Protein AF-A0A940HNL1-F1 (afdb_monomer)

Secondary structure (DSSP, 8-state):
--SSHHHHHHHHHHHHHHSS--S-TTSPPHHHHHHHHHH-HHHHHHHHH-----SHHHHHHHHHHHHHHHHHHHH-SSHHHHHHHHPPPHHHHHHHHHHHHHHTTSHHHHHHHHHHHHHTTTGGGTTS-HHHHHHHHHHHHHHHHHHHHHHHTS----SSHHHHS-SS-TT-HHHHHHHHHHHHHHTT--S--TTHHHHHHHHHHHHHTT--GGGTT-STTTTTTHHHHHHHTT--GGG-S-S---------SSTT--S-HHHHHHHHHHHHHHH-

Nearest PDB structures (foldseek):
  8ii8-assembly1_A  TM=2.049E-01  e=2.888E+00  Pleurotus salmoneostramineus

Solvent-accessible surface area (backbone atoms only — not comparable to full-atom values): 16044 Å² total; per-residue (Å²): 137,82,72,69,70,64,58,59,56,55,55,53,54,54,51,59,66,66,66,72,79,73,78,58,96,78,61,78,49,74,65,53,52,47,48,37,46,70,75,28,51,68,61,37,47,34,71,73,66,73,56,70,89,69,52,72,53,42,52,51,48,30,47,48,37,51,54,35,44,56,51,32,71,75,68,52,90,41,33,36,48,51,36,70,43,36,52,79,50,72,69,54,46,51,46,37,22,53,44,44,24,63,47,34,77,40,72,73,40,44,53,51,50,50,51,48,58,75,64,53,85,54,59,95,43,61,88,46,57,66,38,58,28,51,18,52,52,48,42,52,40,54,50,48,38,40,50,43,25,39,23,47,47,55,55,43,79,46,97,51,50,92,81,64,45,46,84,70,63,79,80,39,66,64,62,26,48,53,53,46,50,46,47,58,71,46,69,81,60,72,96,64,64,53,60,49,56,41,47,50,42,26,55,48,33,29,55,76,56,66,60,51,74,93,48,75,61,65,56,61,63,72,45,94,37,25,68,59,50,60,49,58,78,70,54,67,63,88,82,43,98,61,96,72,85,88,72,84,85,46,77,46,90,50,88,92,53,89,68,22,74,67,33,51,53,49,53,54,53,50,52,53,63,72,75,106

Mean predicted aligned error: 8.27 Å

Structure (mmCIF, N/CA/C/O backbone):
data_AF-A0A940HNL1-F1
#
_entry.id   AF-A0A940HNL1-F1
#
loop_
_atom_site.group_PDB
_atom_site.id
_atom_site.type_symbol
_atom_site.label_atom_id
_atom_site.label_alt_id
_atom_site.label_comp_id
_atom_site.label_asym_id
_atom_site.label_entity_id
_atom_site.label_seq_id
_atom_site.pdbx_PDB_ins_code
_atom_site.Cartn_x
_atom_site.Cartn_y
_atom_site.Cartn_z
_atom_site.occupancy
_atom_site.B_iso_or_equiv
_atom_site.auth_seq_id
_atom_site.auth_comp_id
_atom_site.auth_asym_id
_atom_site.auth_atom_id
_atom_site.pdbx_PDB_model_num
ATOM 1 N N . MET A 1 1 ? -17.355 40.381 -49.864 1.00 48.47 1 MET A N 1
ATOM 2 C CA . MET A 1 1 ? -16.417 39.977 -48.782 1.00 48.47 1 MET A CA 1
ATOM 3 C C . MET A 1 1 ? -17.056 38.990 -47.784 1.00 48.47 1 MET A C 1
ATOM 5 O O . MET A 1 1 ? -17.106 39.248 -46.590 1.00 48.47 1 MET A O 1
ATOM 9 N N . LYS A 1 2 ? -17.552 37.834 -48.256 1.00 49.38 2 LYS A N 1
ATOM 10 C CA . LYS A 1 2 ? -18.296 36.845 -47.436 1.00 49.38 2 LYS A CA 1
ATOM 11 C C . LYS A 1 2 ? -17.452 35.640 -46.965 1.00 49.38 2 LYS A C 1
ATOM 13 O O . LYS A 1 2 ? -17.956 34.813 -46.218 1.00 49.38 2 LYS A O 1
ATOM 18 N N . LYS A 1 3 ? -16.172 35.549 -47.361 1.00 42.97 3 LYS A N 1
ATOM 19 C CA . LYS A 1 3 ? -15.277 34.413 -47.043 1.00 42.97 3 LYS A CA 1
ATOM 20 C C . LYS A 1 3 ? -14.522 34.526 -45.706 1.00 42.97 3 LYS A C 1
ATOM 22 O O . LYS A 1 3 ? -14.088 33.507 -45.189 1.00 42.97 3 LYS A O 1
ATOM 27 N N . MET A 1 4 ? -14.421 35.713 -45.099 1.00 41.97 4 MET A N 1
ATOM 28 C CA . MET A 1 4 ? -13.637 35.907 -43.862 1.00 41.97 4 MET A CA 1
ATOM 29 C C . MET A 1 4 ? -14.355 35.503 -42.564 1.00 41.97 4 MET A C 1
ATOM 31 O O . MET A 1 4 ? -13.697 35.255 -41.561 1.00 41.97 4 MET A O 1
ATOM 35 N N . LYS A 1 5 ? -15.691 35.388 -42.557 1.00 42.62 5 LYS A N 1
ATOM 36 C CA . LYS A 1 5 ? -16.440 35.052 -41.329 1.00 42.62 5 LYS A CA 1
ATOM 37 C C . LYS A 1 5 ? -16.465 33.550 -41.001 1.00 42.62 5 LYS A C 1
ATOM 39 O O . LYS A 1 5 ? -16.711 33.194 -39.856 1.00 42.62 5 LYS A O 1
ATOM 44 N N . TYR A 1 6 ? -16.153 32.675 -41.962 1.00 41.62 6 TYR A N 1
ATOM 45 C CA . TYR A 1 6 ? -16.174 31.217 -41.763 1.00 41.62 6 TYR A CA 1
ATOM 46 C C . TYR A 1 6 ? -14.856 30.629 -41.227 1.00 41.62 6 TYR A C 1
ATOM 48 O O . TYR A 1 6 ? -14.871 29.557 -40.627 1.00 41.62 6 TYR A O 1
ATOM 56 N N . GLN A 1 7 ? -13.721 31.321 -41.390 1.00 44.38 7 GLN A N 1
ATOM 57 C CA . GLN A 1 7 ? -12.438 30.865 -40.833 1.00 44.38 7 GLN A CA 1
ATOM 58 C C . GLN A 1 7 ? -12.274 31.223 -39.350 1.00 44.38 7 GLN A C 1
ATOM 60 O O . GLN A 1 7 ? -11.741 30.415 -38.594 1.00 44.38 7 GLN A O 1
ATOM 65 N N . ALA A 1 8 ? -12.818 32.358 -38.899 1.00 45.34 8 ALA A N 1
ATOM 66 C CA . ALA A 1 8 ? -12.789 32.734 -37.483 1.00 45.34 8 ALA A CA 1
ATOM 67 C C . ALA A 1 8 ? -13.610 31.769 -36.601 1.00 45.34 8 ALA A C 1
ATOM 69 O O . ALA A 1 8 ? -13.206 31.447 -35.487 1.00 45.34 8 ALA A O 1
ATOM 70 N N . PHE A 1 9 ?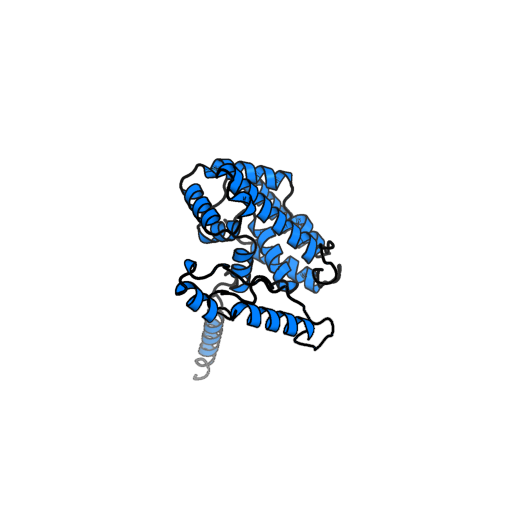 -14.719 31.227 -37.121 1.00 42.44 9 PHE A N 1
ATOM 71 C CA . PHE A 1 9 ? -15.586 30.318 -36.362 1.00 42.44 9 PHE A CA 1
ATOM 72 C C . PHE A 1 9 ? -14.994 28.905 -36.191 1.00 42.44 9 PHE A C 1
ATOM 74 O O . PHE A 1 9 ? -15.252 28.247 -35.186 1.00 42.44 9 PHE A O 1
ATOM 81 N N . ARG A 1 10 ? -14.140 28.445 -37.121 1.00 40.62 10 ARG A N 1
ATOM 82 C CA . ARG A 1 10 ? -13.440 27.150 -36.996 1.00 40.62 10 ARG A CA 1
ATOM 83 C C . ARG A 1 10 ? -12.268 27.190 -36.013 1.00 40.62 10 ARG A C 1
ATOM 85 O O . ARG A 1 10 ? -11.982 26.176 -35.387 1.00 40.62 10 ARG A O 1
ATOM 92 N N . ILE A 1 11 ? -11.631 28.348 -35.834 1.00 46.44 11 ILE A N 1
ATOM 93 C CA . ILE A 1 11 ? -10.525 28.504 -34.878 1.00 46.44 11 ILE A CA 1
ATOM 94 C C . ILE A 1 11 ? -11.067 28.612 -33.444 1.00 46.44 11 ILE A C 1
ATOM 96 O O . ILE A 1 11 ? -10.515 27.998 -32.537 1.00 46.44 11 ILE A O 1
ATOM 100 N N . ILE A 1 12 ? -12.208 29.277 -33.239 1.00 45.78 12 ILE A N 1
ATOM 101 C CA . ILE A 1 12 ? -12.829 29.397 -31.908 1.00 45.78 12 ILE A CA 1
ATOM 102 C C . ILE A 1 12 ? -13.449 28.063 -31.449 1.00 45.78 12 ILE A C 1
ATOM 104 O O . ILE A 1 12 ? -13.311 27.697 -30.284 1.00 45.78 12 ILE A O 1
ATOM 108 N N . ALA A 1 13 ? -14.034 27.274 -32.360 1.00 41.84 13 ALA A N 1
ATOM 109 C CA . ALA A 1 13 ? -14.525 25.929 -32.040 1.00 41.84 13 ALA A CA 1
ATOM 110 C C . ALA A 1 13 ? -13.389 24.924 -31.745 1.00 41.84 13 ALA A C 1
ATOM 112 O O . ALA A 1 13 ? -13.560 24.045 -30.905 1.00 41.84 13 ALA A O 1
ATOM 113 N N . GLY A 1 14 ? -12.216 25.080 -32.376 1.00 35.59 14 GLY A N 1
ATOM 114 C CA . GLY A 1 14 ? -11.023 24.275 -32.079 1.00 35.59 14 GLY A CA 1
ATOM 115 C C . GLY A 1 14 ? -10.401 24.587 -30.713 1.00 35.59 14 GLY A C 1
ATOM 116 O O . GLY A 1 14 ? -9.918 23.682 -30.041 1.00 35.59 14 GLY A O 1
ATOM 117 N N . TRP A 1 15 ? -10.478 25.843 -30.262 1.00 39.50 15 TRP A N 1
ATOM 118 C CA . TRP A 1 15 ? -10.004 26.247 -28.933 1.00 39.50 15 TRP A CA 1
ATOM 119 C C . TRP A 1 15 ? -10.996 25.913 -27.811 1.00 39.50 15 TRP A C 1
ATOM 121 O O . TRP A 1 15 ? -10.573 25.552 -26.718 1.00 39.50 15 TRP A O 1
ATOM 131 N N . LEU A 1 16 ? -12.307 25.922 -28.074 1.00 35.94 16 LEU A N 1
ATOM 132 C CA . LEU A 1 16 ? -13.313 25.469 -27.102 1.00 35.94 16 LEU A CA 1
ATOM 133 C C . LEU A 1 16 ? -13.340 23.940 -26.916 1.00 35.94 16 LEU A C 1
ATOM 135 O O . LEU A 1 16 ? -13.688 23.476 -25.832 1.00 35.94 16 LEU A O 1
ATOM 139 N N . LEU A 1 17 ? -12.899 23.160 -27.910 1.00 35.75 17 LEU A N 1
ATOM 140 C CA . LEU A 1 17 ? -12.699 21.707 -27.777 1.00 35.75 17 LEU A CA 1
ATOM 141 C C . LEU A 1 17 ? -11.376 21.320 -27.092 1.00 35.75 17 LEU A C 1
ATOM 143 O O . LEU A 1 17 ? -11.255 20.197 -26.609 1.00 35.75 17 LEU A O 1
ATOM 147 N N . LEU A 1 18 ? -10.415 22.242 -26.985 1.00 37.84 18 LEU A N 1
ATOM 148 C CA . LEU A 1 18 ? -9.138 22.029 -26.287 1.00 37.84 18 LEU A CA 1
ATOM 149 C C . LEU A 1 18 ? -9.141 22.511 -24.827 1.00 37.84 18 LEU A C 1
ATOM 151 O O . LEU A 1 18 ? -8.214 22.203 -24.084 1.00 37.84 18 LEU A O 1
ATOM 155 N N . VAL A 1 19 ? -10.191 23.213 -24.384 1.00 39.75 19 VAL A N 1
ATOM 156 C CA . VAL A 1 19 ? -10.286 23.772 -23.019 1.00 39.75 19 VAL A CA 1
ATOM 157 C C . VAL A 1 19 ? -11.201 22.953 -22.088 1.00 39.75 19 VAL A C 1
ATOM 159 O O . VAL A 1 19 ? -11.205 23.191 -20.885 1.00 39.75 19 VAL A O 1
ATOM 162 N N . MET A 1 20 ? -11.891 21.913 -22.578 1.00 35.72 20 MET A N 1
ATOM 163 C CA . MET A 1 20 ? -12.715 21.020 -21.734 1.00 35.72 20 MET A CA 1
ATOM 164 C C . MET A 1 20 ? -12.112 19.637 -21.427 1.00 35.72 20 MET A C 1
ATOM 166 O O . MET A 1 20 ? -12.763 18.823 -20.778 1.00 35.72 20 MET A O 1
ATOM 170 N N . VAL A 1 21 ? -10.844 19.383 -21.774 1.00 39.41 21 VAL A N 1
ATOM 171 C CA . VAL A 1 21 ? -10.071 18.251 -21.213 1.00 39.41 21 VAL A CA 1
ATOM 172 C C . VAL A 1 21 ? -9.037 18.779 -20.218 1.00 39.41 21 VAL A C 1
ATOM 174 O O . VAL A 1 21 ? -7.840 18.550 -20.316 1.00 39.41 21 VAL A O 1
ATOM 177 N N . SER A 1 22 ? -9.508 19.541 -19.240 1.00 42.28 22 SER A N 1
ATOM 178 C CA . SER A 1 22 ? -8.748 19.887 -18.033 1.00 42.28 22 SER A CA 1
ATOM 179 C C . SER A 1 22 ? -9.502 19.436 -16.782 1.00 42.28 22 SER A C 1
ATOM 181 O O . SER A 1 22 ? -9.397 20.024 -15.709 1.00 42.28 22 SER A O 1
ATOM 183 N N . VAL A 1 23 ? -10.249 18.336 -16.901 1.00 41.72 23 VAL A N 1
ATOM 184 C CA . VAL A 1 23 ? -10.873 17.673 -15.757 1.00 41.72 23 VAL A CA 1
ATOM 185 C C . VAL A 1 23 ? -9.879 16.652 -15.199 1.00 41.72 23 VAL A C 1
ATOM 187 O O . VAL A 1 23 ? -9.812 15.513 -15.641 1.00 41.72 23 VAL A O 1
ATOM 190 N N . ASN A 1 24 ? -9.073 17.101 -14.234 1.00 43.72 24 ASN A N 1
ATOM 191 C CA . ASN A 1 24 ? -8.287 16.280 -13.307 1.00 43.72 24 ASN A CA 1
ATOM 192 C C . ASN A 1 24 ? -7.428 15.150 -13.916 1.00 43.72 24 ASN A C 1
ATOM 194 O O . ASN A 1 24 ? -7.597 13.981 -13.579 1.00 43.72 24 ASN A O 1
ATOM 198 N N . VAL A 1 25 ? -6.368 15.505 -14.650 1.00 43.16 25 VAL A N 1
ATOM 199 C CA . VAL A 1 25 ? -5.241 14.581 -14.946 1.00 43.16 25 VAL A CA 1
ATOM 200 C C . VAL A 1 25 ? -4.536 14.088 -13.659 1.00 43.16 25 VAL A C 1
ATOM 202 O O . VAL A 1 25 ? -3.720 13.173 -13.685 1.00 43.16 25 VAL A O 1
ATOM 205 N N . PHE A 1 26 ? -4.881 14.655 -12.500 1.00 50.59 26 PHE A N 1
ATOM 206 C CA . PHE A 1 26 ? -4.262 14.362 -11.209 1.00 50.59 26 PHE A CA 1
ATOM 207 C C . PHE A 1 26 ? -5.185 13.670 -10.197 1.00 50.59 26 PHE A C 1
ATOM 209 O O . PHE A 1 26 ? -4.738 13.408 -9.078 1.00 50.59 26 PHE A O 1
ATOM 216 N N . ALA A 1 27 ? -6.446 13.380 -10.544 1.00 58.75 27 ALA A N 1
ATOM 217 C CA . ALA A 1 27 ? -7.321 12.634 -9.644 1.00 58.75 27 ALA A CA 1
ATOM 218 C C . ALA A 1 27 ? -6.962 11.146 -9.676 1.00 58.75 27 ALA A C 1
ATOM 220 O O . ALA A 1 27 ? -6.916 10.525 -10.734 1.00 58.75 27 ALA A O 1
ATOM 221 N N . GLN A 1 28 ? -6.748 10.581 -8.491 1.00 66.88 28 GLN A N 1
ATOM 222 C CA . GLN A 1 28 ? -6.557 9.150 -8.309 1.00 66.88 28 GLN A CA 1
ATOM 223 C C . GLN A 1 28 ? -7.729 8.365 -8.914 1.00 66.88 28 GLN A C 1
ATOM 225 O O . GLN A 1 28 ? -8.896 8.704 -8.665 1.00 66.88 28 GLN A O 1
ATOM 230 N N . SER A 1 29 ? -7.424 7.318 -9.686 1.00 84.88 29 SER A N 1
ATOM 231 C CA . SER A 1 29 ? -8.451 6.467 -10.290 1.00 84.88 29 SER A CA 1
ATOM 232 C C . SER A 1 29 ? -9.284 5.766 -9.206 1.00 84.88 29 SER A C 1
ATOM 234 O O . SER A 1 29 ? -8.849 5.599 -8.063 1.00 84.88 29 SER A O 1
ATOM 236 N N . LYS A 1 30 ? -10.510 5.339 -9.544 1.00 89.44 30 LYS A N 1
ATOM 237 C CA . LYS A 1 30 ? -11.348 4.555 -8.616 1.00 89.44 30 LYS A CA 1
ATOM 238 C C . LYS A 1 30 ? -10.621 3.283 -8.160 1.00 89.44 30 LYS A C 1
ATOM 240 O O . LYS A 1 30 ? -10.663 2.954 -6.979 1.00 89.44 30 LYS A O 1
ATOM 245 N N . THR A 1 31 ? -9.946 2.611 -9.090 1.00 91.06 31 THR A N 1
ATOM 246 C CA . THR A 1 31 ? -9.129 1.416 -8.850 1.00 91.06 31 THR A CA 1
ATOM 247 C C . THR A 1 31 ? -8.028 1.702 -7.839 1.00 91.06 31 THR A C 1
ATOM 249 O O . THR A 1 31 ? -7.931 1.023 -6.824 1.00 91.06 31 THR A O 1
ATOM 252 N N . GLU A 1 32 ? -7.253 2.762 -8.056 1.00 92.12 32 GLU A N 1
ATOM 253 C CA . GLU A 1 32 ? -6.121 3.102 -7.201 1.00 92.12 32 GLU A CA 1
ATOM 254 C C . GLU A 1 32 ? -6.576 3.490 -5.780 1.00 92.12 32 GLU A C 1
ATOM 256 O O . GLU A 1 32 ? -5.996 3.022 -4.803 1.00 92.12 32 GLU A O 1
ATOM 261 N N . LYS A 1 33 ? -7.693 4.226 -5.643 1.00 93.88 33 LYS A N 1
ATOM 262 C CA . LYS A 1 33 ? -8.322 4.505 -4.334 1.00 93.88 33 LYS A CA 1
ATOM 263 C C . LYS A 1 33 ? -8.721 3.232 -3.592 1.00 93.88 33 LYS A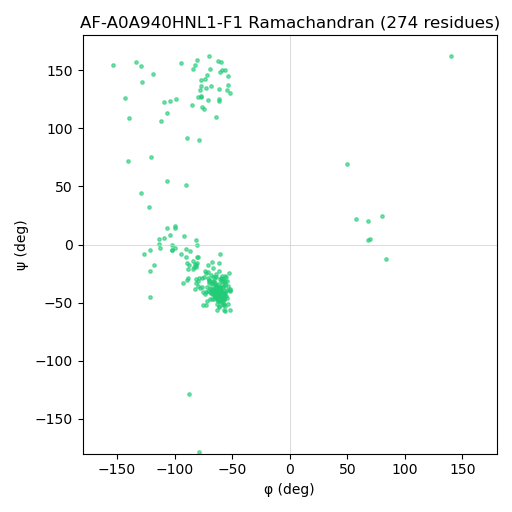 C 1
ATOM 265 O O . LYS A 1 33 ? -8.540 3.145 -2.378 1.00 93.88 33 LYS A O 1
ATOM 270 N N . LEU A 1 34 ? -9.306 2.263 -4.300 1.00 95.00 34 LEU A N 1
ATOM 271 C CA . LEU A 1 34 ? -9.717 0.991 -3.706 1.00 95.00 34 LEU A CA 1
ATOM 272 C C . LEU A 1 34 ? -8.502 0.152 -3.303 1.00 95.00 34 LEU A C 1
ATOM 274 O O . LEU A 1 34 ? -8.500 -0.392 -2.199 1.00 95.00 34 LEU A O 1
ATOM 278 N N . LEU A 1 35 ? -7.463 0.098 -4.142 1.00 96.19 35 LEU A N 1
ATOM 279 C CA . LEU A 1 35 ? -6.213 -0.596 -3.826 1.00 96.19 35 LEU A CA 1
ATOM 280 C C . LEU A 1 35 ? -5.533 0.017 -2.608 1.00 96.19 35 LEU A C 1
ATOM 282 O O . LEU A 1 35 ? -5.156 -0.718 -1.697 1.00 96.19 35 LEU A O 1
ATOM 286 N N . LEU A 1 36 ? -5.444 1.347 -2.555 1.00 96.12 36 LEU A N 1
ATOM 287 C CA . LEU A 1 36 ? -4.915 2.072 -1.407 1.00 96.12 36 LEU A CA 1
ATOM 288 C C . LEU A 1 36 ? -5.699 1.728 -0.137 1.00 96.12 36 LEU A C 1
ATOM 290 O O . LEU A 1 36 ? -5.113 1.318 0.859 1.00 96.12 36 LEU A O 1
ATOM 294 N N . LYS A 1 37 ? -7.033 1.817 -0.186 1.00 95.75 37 LYS A N 1
ATOM 295 C CA . LYS A 1 37 ? -7.898 1.506 0.959 1.00 95.75 37 LYS A CA 1
ATOM 296 C C . LYS A 1 37 ? -7.742 0.065 1.449 1.00 95.75 37 LYS A C 1
ATOM 298 O O . LYS A 1 37 ? -7.800 -0.162 2.654 1.00 95.75 37 LYS A O 1
ATOM 303 N N . LYS A 1 38 ? -7.613 -0.900 0.534 1.00 95.19 38 LYS A N 1
ATOM 304 C CA . LYS A 1 38 ? -7.552 -2.328 0.871 1.00 95.19 38 LYS A CA 1
ATOM 305 C C . LYS A 1 38 ? -6.189 -2.789 1.356 1.00 95.19 38 LYS A C 1
ATOM 307 O O . LYS A 1 38 ? -6.149 -3.643 2.232 1.00 95.19 38 LYS A O 1
ATOM 312 N N . ASN A 1 39 ? -5.113 -2.236 0.806 1.00 96.44 39 ASN A N 1
ATOM 313 C CA . ASN A 1 39 ? -3.758 -2.653 1.157 1.00 96.44 39 ASN A CA 1
ATOM 314 C C . ASN A 1 39 ? -3.153 -1.801 2.284 1.00 96.44 39 ASN A C 1
ATOM 316 O O . ASN A 1 39 ? -2.404 -2.334 3.093 1.00 96.44 39 ASN A O 1
ATOM 320 N N . PHE A 1 40 ? -3.494 -0.507 2.366 1.00 97.62 40 PHE A N 1
ATOM 321 C CA . PHE A 1 40 ? -2.851 0.463 3.266 1.00 97.62 40 PHE A CA 1
ATOM 322 C C . PHE A 1 40 ? -3.878 1.429 3.875 1.00 97.62 40 PHE A C 1
ATOM 324 O O . PHE A 1 40 ? -3.976 2.606 3.509 1.00 97.62 40 PHE A O 1
ATOM 331 N N . TYR A 1 41 ? -4.707 0.928 4.794 1.00 97.12 41 TYR A N 1
ATOM 332 C CA . TYR A 1 41 ? -5.837 1.693 5.324 1.00 97.12 41 TYR A CA 1
ATOM 333 C C . TYR A 1 41 ? -5.420 2.930 6.143 1.00 97.12 41 TYR A C 1
ATOM 335 O O . TYR A 1 41 ? -6.117 3.946 6.101 1.00 97.12 41 TYR A O 1
ATOM 343 N N . LEU A 1 42 ? -4.271 2.903 6.834 1.00 97.69 42 LEU A N 1
ATOM 344 C CA . LEU A 1 42 ? -3.699 4.096 7.467 1.00 97.69 42 LEU A CA 1
ATOM 345 C C . LEU A 1 42 ? -3.382 5.153 6.409 1.00 97.69 42 LEU A C 1
ATOM 347 O O . LEU A 1 42 ? -3.854 6.284 6.535 1.00 97.69 42 LEU A O 1
ATOM 351 N N . LEU A 1 43 ? -2.622 4.800 5.369 1.00 97.12 43 LEU A N 1
ATOM 352 C CA . LEU A 1 43 ? -2.245 5.751 4.317 1.00 97.12 43 LEU A CA 1
ATOM 353 C C . LEU A 1 43 ? -3.480 6.307 3.595 1.00 97.12 43 LEU A C 1
ATOM 355 O O . LEU A 1 43 ? -3.568 7.515 3.382 1.00 97.12 43 LEU A O 1
ATOM 359 N N . TYR A 1 44 ? -4.485 5.463 3.337 1.00 95.88 44 TYR A N 1
ATOM 360 C CA . TYR A 1 44 ? -5.789 5.895 2.830 1.00 95.88 44 TYR A CA 1
ATOM 361 C C . TYR A 1 44 ? -6.424 6.983 3.708 1.00 95.88 44 TYR A C 1
ATOM 363 O O . TYR A 1 44 ? -6.821 8.035 3.205 1.00 95.88 44 TYR A O 1
ATOM 371 N N . LEU A 1 45 ? -6.519 6.764 5.025 1.00 95.06 45 LEU A N 1
ATOM 372 C CA . LEU A 1 45 ? -7.122 7.748 5.926 1.00 95.06 45 LEU A CA 1
ATOM 373 C C . LEU A 1 45 ? -6.294 9.032 6.041 1.00 95.06 45 LEU A C 1
ATOM 375 O O . LEU A 1 45 ? -6.882 10.102 6.193 1.00 95.06 45 LEU A O 1
ATOM 379 N N . LEU A 1 46 ? -4.965 8.962 5.950 1.00 94.06 46 LEU A N 1
ATOM 380 C CA . LEU A 1 46 ? -4.113 10.155 5.937 1.00 94.06 46 LEU A CA 1
ATOM 381 C C . LEU A 1 46 ? -4.346 11.001 4.673 1.00 94.06 46 LEU A C 1
ATOM 383 O O . LEU A 1 46 ? -4.437 12.226 4.767 1.00 94.06 46 LEU A O 1
ATOM 387 N N . GLU A 1 47 ? -4.519 10.365 3.510 1.00 89.56 47 GLU A N 1
ATOM 388 C CA . GLU A 1 47 ? -4.838 11.072 2.264 1.00 89.56 47 GLU A CA 1
ATOM 389 C C . GLU A 1 47 ? -6.249 11.680 2.263 1.00 89.56 47 GLU A C 1
ATOM 391 O O . GLU A 1 47 ? -6.432 12.788 1.759 1.00 89.56 47 GLU A O 1
ATOM 396 N N . GLN A 1 48 ? -7.243 11.003 2.852 1.00 85.06 48 GLN A N 1
ATOM 397 C CA . GLN A 1 48 ? -8.624 11.510 2.907 1.00 85.06 48 GLN A CA 1
ATOM 398 C C . GLN A 1 48 ? -8.866 12.519 4.038 1.00 85.06 48 GLN A C 1
ATOM 400 O O . GLN A 1 48 ? -9.632 13.467 3.882 1.00 85.06 48 GLN A O 1
ATOM 405 N N . GLY A 1 49 ? -8.257 12.299 5.203 1.00 73.69 49 GLY A N 1
ATOM 406 C CA . GLY A 1 49 ? -8.549 13.030 6.437 1.00 73.69 49 GLY A CA 1
ATOM 407 C C . GLY A 1 49 ? -7.772 14.334 6.601 1.00 73.69 49 GLY A C 1
ATOM 408 O O . GLY A 1 49 ? -7.992 15.048 7.577 1.00 73.69 49 GLY A O 1
ATOM 409 N N . GLY A 1 50 ? -6.833 14.634 5.697 1.00 75.12 50 GLY A N 1
ATOM 410 C CA . GLY A 1 50 ? -5.992 15.834 5.761 1.00 75.12 50 GLY A CA 1
ATOM 411 C C . GLY A 1 50 ? -4.987 15.846 6.920 1.00 75.12 50 GLY A C 1
ATOM 412 O O . GLY A 1 50 ? -4.268 16.832 7.094 1.00 75.12 50 GLY A O 1
ATOM 413 N N . ILE A 1 51 ? -4.906 14.763 7.702 1.00 88.94 51 ILE A N 1
ATOM 414 C CA . ILE A 1 51 ? -3.907 14.590 8.756 1.00 88.94 51 ILE A CA 1
ATOM 415 C C . ILE A 1 51 ? -2.579 14.290 8.076 1.00 88.94 51 ILE A C 1
ATOM 417 O O . ILE A 1 51 ? -2.422 13.271 7.407 1.00 88.94 51 ILE A O 1
ATOM 421 N N . LYS A 1 52 ? -1.608 15.180 8.261 1.00 89.25 52 LYS A N 1
ATOM 422 C CA . LYS A 1 52 ? -0.265 15.007 7.718 1.00 89.25 52 LYS A CA 1
ATOM 423 C C . LYS A 1 52 ? 0.680 14.594 8.839 1.00 89.25 52 LYS A C 1
ATOM 425 O O . LYS A 1 52 ? 0.784 15.336 9.818 1.00 89.25 52 LYS A O 1
ATOM 430 N N . PRO A 1 53 ? 1.374 13.451 8.709 1.00 92.56 53 PRO A N 1
ATOM 431 C CA . PRO A 1 53 ? 2.551 13.191 9.522 1.00 92.56 53 PRO A CA 1
ATOM 432 C C . PRO A 1 53 ? 3.517 14.370 9.419 1.00 92.56 53 PRO A C 1
ATOM 434 O O . PRO A 1 53 ? 3.813 14.835 8.315 1.00 92.56 53 PRO A O 1
ATOM 437 N N . ALA A 1 54 ? 3.979 14.854 10.564 1.00 88.69 54 ALA A N 1
ATOM 438 C CA . ALA A 1 54 ? 4.943 15.940 10.650 1.00 88.69 54 ALA A CA 1
ATOM 439 C C . ALA A 1 54 ? 6.105 15.549 11.566 1.00 88.69 54 ALA A C 1
ATOM 441 O O . ALA A 1 54 ? 5.927 14.741 12.477 1.00 88.69 54 ALA A O 1
ATOM 442 N N . GLY A 1 55 ? 7.270 16.150 11.344 1.00 93.56 55 GLY A N 1
ATOM 443 C CA . GLY A 1 55 ? 8.484 15.854 12.097 1.00 93.56 55 GLY A CA 1
ATOM 444 C C . GLY A 1 55 ? 9.715 15.831 11.201 1.00 93.56 55 GLY A C 1
ATOM 445 O O . GLY A 1 55 ? 9.613 15.719 9.978 1.00 93.56 55 GLY A O 1
ATOM 446 N N . GLN A 1 56 ? 10.885 15.938 11.827 1.00 96.62 56 GLN A N 1
ATOM 447 C CA . GLN A 1 56 ? 12.166 16.030 11.132 1.00 96.62 56 GLN A CA 1
ATOM 448 C C . GLN A 1 56 ? 12.444 14.791 10.271 1.00 96.62 56 GLN A C 1
ATOM 450 O O . GLN A 1 56 ? 12.994 14.917 9.178 1.00 96.62 56 GLN A O 1
ATOM 455 N N . SER A 1 57 ? 12.057 13.604 10.742 1.00 97.25 57 SER A N 1
ATOM 456 C CA . SER A 1 57 ? 12.243 12.330 10.038 1.00 97.25 57 SER A CA 1
ATOM 457 C C . SER A 1 57 ? 11.292 12.218 8.850 1.00 97.25 57 SER A C 1
ATOM 459 O O . SER A 1 57 ? 11.704 11.799 7.771 1.00 97.25 57 SER A O 1
ATOM 461 N N . CYS A 1 58 ? 10.037 12.652 9.007 1.00 96.19 58 CYS A N 1
ATOM 462 C CA . CYS A 1 58 ? 9.087 12.743 7.894 1.00 96.19 58 CYS A CA 1
ATOM 463 C C . CYS A 1 58 ? 9.585 13.707 6.799 1.00 96.19 58 CYS A C 1
ATOM 465 O O . CYS A 1 58 ? 9.497 13.408 5.605 1.00 96.19 58 CYS A O 1
ATOM 467 N N . GLU A 1 59 ? 10.114 14.868 7.194 1.00 96.25 59 GLU A N 1
ATOM 468 C CA . GLU A 1 59 ? 10.621 15.893 6.276 1.00 96.25 59 GLU A CA 1
ATOM 469 C C . GLU A 1 59 ? 11.900 15.453 5.557 1.00 96.25 59 GLU A C 1
ATOM 471 O O . GLU A 1 59 ? 11.984 15.569 4.329 1.00 96.25 59 GLU A O 1
ATOM 476 N N . SER A 1 60 ? 12.874 14.907 6.291 1.00 97.38 60 SER A N 1
ATOM 477 C CA . SER A 1 60 ? 14.138 14.425 5.723 1.00 97.38 60 SER A CA 1
ATOM 478 C C . SER A 1 60 ? 13.909 13.268 4.751 1.00 97.38 60 SER A C 1
ATOM 480 O O . SER A 1 60 ? 14.425 13.302 3.632 1.00 97.38 60 SER A O 1
ATOM 482 N N . LEU A 1 61 ? 13.053 12.310 5.118 1.00 98.12 61 LEU A N 1
ATOM 483 C CA . LEU A 1 61 ? 12.651 11.206 4.252 1.00 98.12 61 LEU A CA 1
ATOM 484 C C . LEU A 1 61 ? 11.949 11.716 2.990 1.00 98.12 61 LEU A C 1
ATOM 486 O O . LEU A 1 61 ? 12.282 11.316 1.875 1.00 98.12 61 LEU A O 1
ATOM 490 N N . GLY A 1 62 ? 11.006 12.648 3.144 1.00 97.12 62 GLY A N 1
ATOM 491 C CA . GLY A 1 62 ? 10.283 13.235 2.017 1.00 97.12 62 GLY A CA 1
ATOM 492 C C . GLY A 1 62 ? 11.172 14.048 1.074 1.00 97.12 62 GLY A C 1
ATOM 493 O O . GLY A 1 62 ? 10.856 14.153 -0.116 1.00 97.12 62 GLY A O 1
ATOM 494 N N . LYS A 1 63 ? 12.266 14.631 1.578 1.00 97.25 63 LYS A N 1
ATOM 495 C CA . LYS A 1 63 ? 13.291 15.288 0.760 1.00 97.25 63 LYS A CA 1
ATOM 496 C C . LYS A 1 63 ? 14.130 14.253 0.014 1.00 97.25 63 LYS A C 1
ATOM 498 O O . LYS A 1 63 ? 14.191 14.332 -1.212 1.00 97.25 63 LYS A O 1
ATOM 503 N N . ARG A 1 64 ? 14.674 13.259 0.729 1.00 98.00 64 ARG A N 1
ATOM 504 C CA . ARG A 1 64 ? 15.469 12.168 0.147 1.00 98.00 64 ARG A CA 1
ATOM 505 C C . ARG A 1 64 ? 14.721 11.496 -0.999 1.00 98.00 64 ARG A C 1
ATOM 507 O O . ARG A 1 64 ? 15.208 11.486 -2.121 1.00 98.00 64 ARG A O 1
ATOM 514 N N . LEU A 1 65 ? 13.507 11.007 -0.739 1.00 98.44 65 LEU A N 1
ATOM 515 C CA . LEU A 1 65 ? 12.709 10.281 -1.730 1.00 98.44 65 LEU A CA 1
ATOM 516 C C . LEU A 1 65 ? 12.444 11.105 -2.991 1.00 98.44 65 LEU A C 1
ATOM 518 O O . LEU A 1 65 ? 12.465 10.571 -4.095 1.00 98.44 65 LEU A O 1
ATOM 522 N N . ARG A 1 66 ? 12.212 12.417 -2.853 1.00 97.75 66 ARG A N 1
ATOM 523 C CA . ARG A 1 66 ? 12.025 13.302 -4.012 1.00 97.75 66 ARG A CA 1
ATOM 524 C C . ARG A 1 66 ? 13.319 13.530 -4.786 1.00 97.75 66 ARG A C 1
ATOM 526 O O . ARG A 1 66 ? 13.266 13.605 -6.011 1.00 97.75 66 ARG A O 1
ATOM 533 N N . GLU A 1 67 ? 14.445 13.701 -4.105 1.00 97.81 67 GLU A N 1
ATOM 534 C CA . GLU A 1 67 ? 15.755 13.889 -4.741 1.00 97.81 67 GLU A CA 1
ATOM 535 C C . GLU A 1 67 ? 16.200 12.614 -5.468 1.00 97.81 67 GLU A C 1
ATOM 537 O O . GLU A 1 67 ? 16.528 12.675 -6.657 1.00 97.81 67 GLU A O 1
ATOM 542 N N . ASP A 1 68 ? 16.090 11.463 -4.805 1.00 98.44 68 ASP A N 1
ATOM 543 C CA . ASP A 1 68 ? 16.396 10.147 -5.369 1.00 98.44 68 ASP A CA 1
ATOM 544 C C . ASP A 1 68 ? 15.498 9.843 -6.574 1.00 98.44 68 ASP A C 1
ATOM 546 O O . ASP A 1 68 ? 15.994 9.457 -7.632 1.00 98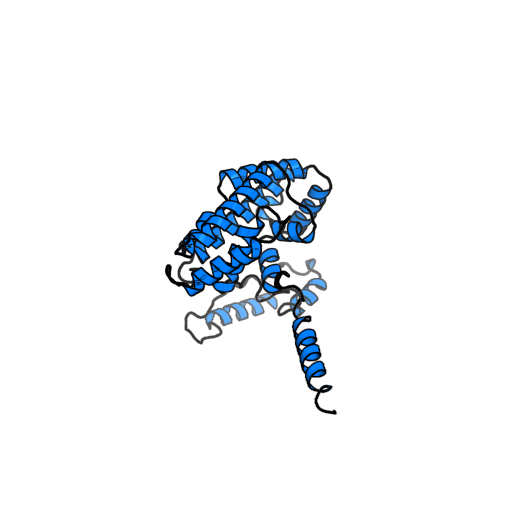.44 68 ASP A O 1
ATOM 550 N N . ALA A 1 69 ? 14.192 10.114 -6.474 1.00 98.19 69 ALA A N 1
ATOM 551 C CA . ALA A 1 69 ? 13.253 9.941 -7.581 1.00 98.19 69 ALA A CA 1
ATOM 552 C C . ALA A 1 69 ? 13.582 10.828 -8.794 1.00 98.19 69 ALA A C 1
ATOM 554 O O . ALA A 1 69 ? 13.531 10.359 -9.932 1.00 98.19 69 ALA A O 1
ATOM 555 N N . LYS A 1 70 ? 13.948 12.102 -8.578 1.00 97.62 70 LYS A N 1
ATOM 556 C CA . LYS A 1 70 ? 14.369 13.005 -9.668 1.00 97.62 70 LYS A CA 1
ATOM 557 C C . LYS A 1 70 ? 15.607 12.476 -10.379 1.00 97.62 70 LYS A C 1
ATOM 559 O O . LYS A 1 70 ? 15.649 12.479 -11.608 1.00 97.62 70 LYS A O 1
ATOM 564 N N . LYS A 1 71 ? 16.599 12.015 -9.614 1.00 98.12 71 LYS A N 1
ATOM 565 C CA . LYS A 1 71 ? 17.820 11.421 -10.164 1.00 98.12 71 LYS A CA 1
ATOM 566 C C . LYS A 1 71 ? 17.498 10.142 -10.937 1.00 98.12 71 LYS A C 1
ATOM 568 O O . LYS A 1 71 ? 17.926 10.005 -12.077 1.00 98.12 71 LYS A O 1
ATOM 573 N N . ALA A 1 72 ? 16.685 9.261 -10.358 1.00 97.50 72 ALA A N 1
ATOM 574 C CA . ALA A 1 72 ? 16.294 7.990 -10.953 1.00 97.50 72 ALA A CA 1
ATOM 575 C C . ALA A 1 72 ? 15.628 8.169 -12.325 1.00 97.50 72 ALA A C 1
ATOM 577 O O . ALA A 1 72 ? 16.017 7.502 -13.279 1.00 97.50 72 ALA A O 1
ATOM 578 N N . VAL A 1 73 ? 14.691 9.117 -12.465 1.00 95.56 73 VAL A N 1
ATOM 579 C CA . VAL A 1 73 ? 14.055 9.437 -13.762 1.00 95.56 73 VAL A CA 1
ATOM 580 C C . VAL A 1 73 ? 15.081 9.815 -14.836 1.00 95.56 73 VAL A C 1
ATOM 582 O O . VAL A 1 73 ? 14.897 9.456 -15.997 1.00 95.56 73 VAL A O 1
ATOM 585 N N . ALA A 1 74 ? 16.169 10.491 -14.462 1.00 94.62 74 ALA A N 1
ATOM 586 C CA . ALA A 1 74 ? 17.213 10.897 -15.399 1.00 94.62 74 ALA A CA 1
ATOM 587 C C . ALA A 1 74 ? 18.224 9.781 -15.722 1.00 94.62 74 ALA A C 1
ATOM 589 O O . ALA A 1 74 ? 18.790 9.782 -16.812 1.00 94.62 74 ALA A O 1
ATOM 590 N N . THR A 1 75 ? 18.478 8.852 -14.794 1.00 96.56 75 THR A N 1
ATOM 591 C CA . THR A 1 75 ? 19.628 7.932 -14.894 1.00 96.56 75 THR A CA 1
ATOM 592 C C . THR A 1 75 ? 19.275 6.448 -14.981 1.00 96.56 75 THR A C 1
ATOM 594 O O . THR A 1 75 ? 20.136 5.651 -15.343 1.00 96.56 75 THR A O 1
ATOM 597 N N . CYS A 1 76 ? 18.058 6.029 -14.624 1.00 96.75 76 CYS A N 1
ATOM 598 C CA . CYS A 1 76 ? 17.722 4.605 -14.536 1.00 96.75 76 CYS A CA 1
ATOM 599 C C . CYS A 1 76 ? 17.517 3.946 -15.912 1.00 96.75 76 CYS A C 1
ATOM 601 O O . CYS A 1 76 ? 16.579 4.261 -16.654 1.00 96.75 76 CYS A O 1
ATOM 603 N N . GLY A 1 77 ? 18.363 2.952 -16.204 1.00 94.69 77 GLY A N 1
ATOM 604 C CA . GLY A 1 77 ? 18.270 2.100 -17.394 1.00 94.69 77 GLY A CA 1
ATOM 605 C C . GLY A 1 77 ? 17.290 0.924 -17.274 1.00 94.69 77 GLY A C 1
ATOM 606 O O . GLY A 1 77 ? 16.832 0.419 -18.292 1.00 94.69 77 GLY A O 1
ATOM 607 N N . GLU A 1 78 ? 16.908 0.526 -16.057 1.00 95.94 78 GLU A N 1
ATOM 608 C CA . GLU A 1 78 ? 16.024 -0.621 -15.782 1.00 95.94 78 GLU A CA 1
ATOM 609 C C . GLU A 1 78 ? 14.925 -0.256 -14.773 1.00 95.94 78 GLU A C 1
ATOM 611 O O . GLU A 1 78 ? 15.095 0.668 -13.974 1.00 95.94 78 GLU A O 1
ATOM 616 N N . ALA A 1 79 ? 13.810 -0.998 -14.771 1.00 97.25 79 ALA A N 1
ATOM 617 C CA . ALA A 1 79 ? 12.682 -0.741 -13.871 1.00 97.25 79 ALA A CA 1
ATOM 618 C C . ALA A 1 79 ? 13.066 -0.886 -12.384 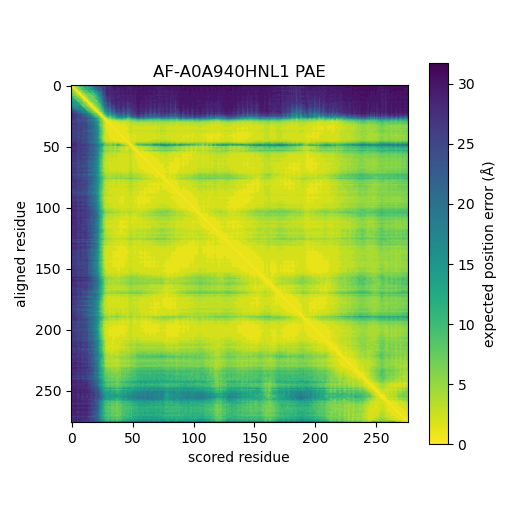1.00 97.25 79 ALA A C 1
ATOM 620 O O . ALA A 1 79 ? 12.715 -0.037 -11.566 1.00 97.25 79 ALA A O 1
ATOM 621 N N . ALA A 1 80 ? 13.868 -1.905 -12.053 1.00 97.62 80 ALA A N 1
ATOM 622 C CA . ALA A 1 80 ? 14.351 -2.172 -10.696 1.00 97.62 80 ALA A CA 1
ATOM 623 C C . ALA A 1 80 ? 15.100 -0.977 -10.070 1.00 97.62 80 ALA A C 1
ATOM 625 O O . ALA A 1 80 ? 15.031 -0.754 -8.864 1.00 97.62 80 ALA A O 1
ATOM 626 N N . CYS A 1 81 ? 15.777 -0.162 -10.884 1.00 98.00 81 CYS A N 1
ATOM 627 C CA . CYS A 1 81 ? 16.471 1.040 -10.417 1.00 98.00 81 CYS A CA 1
ATOM 628 C C . CYS A 1 81 ? 15.504 2.075 -9.813 1.00 98.00 81 CYS A C 1
ATOM 630 O O . CYS A 1 81 ? 15.840 2.707 -8.813 1.00 98.00 81 CYS A O 1
ATOM 632 N N . PHE A 1 82 ? 14.286 2.208 -10.357 1.00 98.25 82 PHE A N 1
ATOM 633 C CA . PHE A 1 82 ? 13.262 3.095 -9.795 1.00 98.25 82 PHE A CA 1
ATOM 634 C C . PHE A 1 82 ? 12.793 2.628 -8.422 1.00 98.25 82 PHE A C 1
ATOM 636 O O . PHE A 1 82 ? 12.678 3.449 -7.518 1.00 98.25 82 PHE A O 1
ATOM 643 N N . SER A 1 83 ? 12.567 1.320 -8.267 1.00 97.88 83 SER A N 1
ATOM 644 C CA . SER A 1 83 ? 12.206 0.710 -6.985 1.00 97.88 83 SER A CA 1
ATOM 645 C C . SER A 1 83 ? 13.264 0.996 -5.919 1.00 97.88 83 SER A C 1
ATOM 647 O O . SER A 1 83 ? 12.970 1.641 -4.913 1.00 97.88 83 SER A O 1
ATOM 649 N N . ASN A 1 84 ? 14.519 0.628 -6.199 1.00 97.69 84 ASN A N 1
ATOM 650 C CA . ASN A 1 84 ? 15.644 0.818 -5.283 1.00 97.69 84 ASN A CA 1
ATOM 651 C C . ASN A 1 84 ? 15.828 2.282 -4.847 1.00 97.69 84 ASN A C 1
ATOM 653 O O . ASN A 1 84 ? 16.224 2.548 -3.715 1.00 97.69 84 ASN A O 1
ATOM 657 N N . ALA A 1 85 ? 15.539 3.243 -5.730 1.00 98.19 85 ALA A N 1
ATOM 658 C CA . ALA A 1 85 ? 15.674 4.664 -5.421 1.00 98.19 85 ALA A CA 1
ATOM 659 C C . ALA A 1 85 ? 14.623 5.170 -4.416 1.00 98.19 85 ALA A C 1
ATOM 661 O O . ALA A 1 85 ? 14.894 6.102 -3.658 1.00 98.19 85 ALA A O 1
ATOM 662 N N . VAL A 1 86 ? 13.420 4.587 -4.406 1.00 98.31 86 VAL A N 1
ATOM 663 C CA . VAL A 1 86 ? 12.283 5.131 -3.644 1.00 98.31 86 VAL A CA 1
ATOM 664 C C . VAL A 1 86 ? 11.835 4.256 -2.479 1.00 98.31 86 VAL A C 1
ATOM 666 O O . VAL A 1 86 ? 10.953 4.669 -1.732 1.00 98.31 86 VAL A O 1
ATOM 669 N N . GLN A 1 87 ? 12.427 3.080 -2.276 1.00 98.50 87 GLN A N 1
ATOM 670 C CA . GLN A 1 87 ? 12.136 2.269 -1.095 1.00 98.50 87 GLN A CA 1
ATOM 671 C C . GLN A 1 87 ? 12.483 3.003 0.207 1.00 98.50 87 GLN A C 1
ATOM 673 O O . GLN A 1 87 ? 13.416 3.814 0.279 1.00 98.50 87 GLN A O 1
ATOM 678 N N . PHE A 1 88 ? 11.715 2.704 1.253 1.00 98.69 88 PHE A N 1
ATOM 679 C CA . PHE A 1 88 ? 12.015 3.142 2.612 1.00 98.69 88 PHE A CA 1
ATOM 680 C C . PHE A 1 88 ? 13.134 2.280 3.200 1.00 98.69 88 PHE A C 1
ATOM 682 O O . PHE A 1 88 ? 13.090 1.057 3.077 1.00 98.69 88 PHE A O 1
ATOM 689 N N . LYS A 1 89 ? 14.107 2.888 3.876 1.00 98.44 89 LYS A N 1
ATOM 690 C CA . LYS A 1 89 ? 15.118 2.141 4.642 1.00 98.44 89 LYS A CA 1
ATOM 691 C C . LYS A 1 89 ? 14.569 1.760 6.015 1.00 98.44 89 LYS A C 1
ATOM 693 O O . LYS A 1 89 ? 13.698 2.456 6.538 1.00 98.44 89 LYS A O 1
ATOM 698 N N . GLU A 1 90 ? 15.082 0.692 6.621 1.00 98.38 90 GLU A N 1
ATOM 699 C CA . GLU A 1 90 ? 14.601 0.220 7.930 1.00 98.38 90 GLU A CA 1
ATOM 700 C C . GLU A 1 90 ? 14.716 1.307 9.009 1.00 98.38 90 GLU A C 1
ATOM 702 O O . GLU A 1 90 ? 13.765 1.550 9.756 1.00 98.38 90 GLU A O 1
ATOM 707 N N . GLU A 1 91 ? 15.819 2.057 9.017 1.00 98.38 91 GLU A N 1
ATOM 708 C CA . GLU A 1 91 ? 16.047 3.139 9.977 1.00 98.38 91 GLU A CA 1
ATOM 709 C C . GLU A 1 91 ? 15.059 4.297 9.780 1.00 98.38 91 GLU A C 1
ATOM 711 O O . GLU A 1 91 ? 14.655 4.950 10.742 1.00 98.38 91 GLU A O 1
ATOM 716 N N . GLU A 1 92 ? 14.641 4.545 8.537 1.00 98.62 92 GLU A N 1
ATOM 717 C CA . GLU A 1 92 ? 13.664 5.582 8.192 1.00 98.62 92 GLU A CA 1
ATOM 718 C C . GLU A 1 92 ? 12.253 5.169 8.607 1.00 98.62 92 GLU A C 1
ATOM 720 O O . GLU A 1 92 ? 11.515 5.977 9.179 1.00 98.62 92 GLU A O 1
ATOM 725 N N . ILE A 1 93 ? 11.894 3.903 8.367 1.00 98.75 93 ILE A N 1
ATOM 726 C CA . ILE A 1 93 ? 10.634 3.317 8.828 1.00 98.75 93 ILE A CA 1
ATOM 727 C C . ILE A 1 93 ? 10.542 3.453 10.353 1.00 98.75 93 ILE A C 1
ATOM 729 O O . ILE A 1 93 ? 9.526 3.930 10.870 1.00 98.75 93 ILE A O 1
ATOM 733 N N . ASP A 1 94 ? 11.607 3.097 11.072 1.00 98.56 94 ASP A N 1
ATOM 734 C CA . ASP A 1 94 ? 11.653 3.185 12.529 1.00 98.56 94 ASP A CA 1
ATOM 735 C C . ASP A 1 94 ? 11.625 4.623 13.052 1.00 98.56 94 ASP A C 1
ATOM 737 O O . ASP A 1 94 ? 10.912 4.907 14.022 1.00 98.56 94 ASP A O 1
ATOM 741 N N . ALA A 1 95 ? 12.369 5.539 12.427 1.00 98.44 95 ALA A N 1
ATOM 742 C CA . ALA A 1 95 ? 12.399 6.946 12.818 1.00 98.44 95 ALA A CA 1
ATOM 743 C C . ALA A 1 95 ? 11.020 7.605 12.665 1.00 98.44 95 ALA A C 1
ATOM 745 O O . ALA A 1 95 ? 10.512 8.211 13.613 1.00 98.44 95 ALA A O 1
ATOM 746 N N . VAL A 1 96 ? 10.362 7.406 11.519 1.00 98.38 96 VAL A N 1
ATOM 747 C CA . VAL A 1 96 ? 8.989 7.884 11.297 1.00 98.38 96 VAL A CA 1
ATOM 748 C C . VAL A 1 96 ? 8.019 7.223 12.275 1.00 98.38 96 VAL A C 1
ATOM 750 O O . VAL A 1 96 ? 7.169 7.901 12.851 1.00 98.38 96 VAL A O 1
ATOM 753 N N . GLY A 1 97 ? 8.168 5.922 12.537 1.00 98.25 97 GLY A N 1
ATOM 754 C CA . GLY A 1 97 ? 7.346 5.212 13.515 1.00 98.25 97 GLY A CA 1
ATOM 755 C C . GLY A 1 97 ? 7.410 5.841 14.911 1.00 98.25 97 GLY A C 1
ATOM 756 O O . GLY A 1 97 ? 6.371 6.028 15.546 1.00 98.25 97 GLY A O 1
ATOM 757 N N . LYS A 1 98 ? 8.605 6.239 15.367 1.00 97.75 98 LYS A N 1
ATOM 758 C CA . LYS A 1 98 ? 8.793 6.960 16.640 1.00 97.75 98 LYS A CA 1
ATOM 759 C C . LYS A 1 98 ? 8.103 8.328 16.632 1.00 97.75 98 LYS A C 1
ATOM 761 O O . LYS A 1 98 ? 7.447 8.688 17.610 1.00 97.75 98 LYS A O 1
ATOM 766 N N . GLU A 1 99 ? 8.193 9.078 15.534 1.00 96.75 99 GLU A N 1
ATOM 767 C CA . GLU A 1 99 ? 7.498 10.367 15.397 1.00 96.75 99 GLU A CA 1
ATOM 768 C C . GLU A 1 99 ? 5.977 10.221 15.424 1.00 96.75 99 GLU A C 1
ATOM 770 O O . GLU A 1 99 ? 5.286 11.024 16.059 1.00 96.75 99 GLU A O 1
ATOM 775 N N . LEU A 1 100 ? 5.439 9.188 14.778 1.00 97.25 100 LEU A N 1
ATOM 776 C CA . LEU A 1 100 ? 4.010 8.888 14.809 1.00 97.25 100 LEU A CA 1
ATOM 777 C C . LEU A 1 100 ? 3.547 8.475 16.211 1.00 97.25 100 LEU A C 1
ATOM 779 O O . LEU A 1 100 ? 2.492 8.931 16.660 1.00 97.25 100 LEU A O 1
ATOM 783 N N . SER A 1 101 ? 4.351 7.700 16.950 1.00 97.12 101 SER A N 1
ATOM 784 C CA . SER A 1 101 ? 4.073 7.390 18.360 1.00 97.12 101 SER A CA 1
ATOM 785 C C . SER A 1 101 ? 3.935 8.655 19.206 1.00 97.12 101 SER A C 1
ATOM 787 O O . SER A 1 101 ? 2.996 8.751 19.994 1.00 97.12 101 SER A O 1
ATOM 789 N N . MET A 1 102 ? 4.809 9.651 19.033 1.00 95.19 102 MET A N 1
ATOM 790 C CA . MET A 1 102 ? 4.700 10.925 19.760 1.00 95.19 102 MET A CA 1
ATOM 791 C C . MET A 1 102 ? 3.459 11.723 19.337 1.00 95.19 102 MET A C 1
ATOM 793 O O . MET A 1 102 ? 2.769 12.316 20.168 1.00 95.19 102 MET A O 1
ATOM 797 N N . GLN A 1 103 ? 3.131 11.711 18.044 1.00 92.81 103 GLN A N 1
ATOM 798 C CA . GLN A 1 103 ? 1.959 12.405 17.509 1.00 92.81 103 GLN A CA 1
ATOM 799 C C . GLN A 1 103 ? 0.628 11.794 17.957 1.00 92.81 103 GLN A C 1
ATOM 801 O O . GLN A 1 103 ? -0.348 12.537 18.072 1.00 92.81 103 GLN A O 1
ATOM 806 N N . SER A 1 104 ? 0.601 10.494 18.281 1.00 93.62 104 SER A N 1
ATOM 807 C CA . SER A 1 104 ? -0.587 9.769 18.767 1.00 93.62 104 SER A CA 1
ATOM 808 C C . SER A 1 104 ? -1.271 10.425 19.973 1.00 93.62 104 SER A C 1
ATOM 810 O O . SER A 1 104 ? -2.474 10.270 20.172 1.00 93.62 104 SER A O 1
ATOM 812 N N . LEU A 1 105 ? -0.524 11.213 20.753 1.00 90.69 105 LEU A N 1
ATOM 813 C CA . LEU A 1 105 ? -1.031 11.914 21.930 1.00 90.69 105 LEU A CA 1
ATOM 814 C C . LEU A 1 105 ? -1.978 13.072 21.575 1.00 90.69 105 LEU A C 1
ATOM 816 O O . LEU A 1 105 ? -2.815 13.456 22.396 1.00 90.69 105 LEU A O 1
ATOM 820 N N . LYS A 1 106 ? -1.878 13.624 20.358 1.00 94.25 106 LYS A N 1
ATOM 821 C CA . LYS A 1 106 ? -2.689 14.762 19.903 1.00 94.25 106 LYS A CA 1
ATOM 822 C C . LYS A 1 106 ? -4.139 14.319 19.617 1.00 94.25 106 LYS A C 1
ATOM 824 O O . LYS A 1 106 ? -4.336 13.259 19.021 1.00 94.25 106 LYS A O 1
ATOM 829 N N . PRO A 1 107 ? -5.167 15.138 19.927 1.00 93.75 107 PRO A N 1
ATOM 830 C CA . PRO A 1 107 ? -6.576 14.752 19.758 1.00 93.75 107 PRO A CA 1
ATOM 831 C C . PRO A 1 107 ? -6.950 14.273 18.347 1.00 93.75 107 PRO A C 1
ATOM 833 O O . PRO A 1 107 ? -7.684 13.298 18.192 1.00 93.75 107 PRO A O 1
ATOM 836 N N . VAL A 1 108 ? -6.405 14.923 17.313 1.00 93.44 108 VAL A N 1
ATOM 837 C CA . VAL A 1 108 ? -6.653 14.554 15.911 1.00 93.44 108 VAL A CA 1
ATOM 838 C C . VAL A 1 108 ? -6.157 13.138 15.587 1.00 93.44 108 VAL A C 1
ATOM 840 O O . VAL A 1 108 ? -6.835 12.391 14.883 1.00 93.44 108 VAL A O 1
ATOM 843 N N . TRP A 1 109 ? -5.026 12.732 16.169 1.00 95.25 109 TRP A N 1
ATOM 844 C CA . TRP A 1 109 ? -4.457 11.400 15.989 1.00 95.25 109 TRP A CA 1
ATOM 845 C C . TRP A 1 109 ? -5.206 10.341 16.794 1.00 95.25 109 TRP A C 1
ATOM 847 O O . TRP A 1 109 ? -5.445 9.258 16.270 1.00 95.25 109 TRP A O 1
ATOM 857 N N . LYS A 1 110 ? -5.680 10.659 18.006 1.00 94.69 110 LYS A N 1
ATOM 858 C CA . LYS A 1 110 ? -6.555 9.751 18.772 1.00 94.69 110 LYS A CA 1
ATOM 859 C C . LYS A 1 110 ? -7.820 9.383 17.996 1.00 94.69 110 LYS A C 1
ATOM 861 O O . LYS A 1 110 ? -8.205 8.217 17.958 1.00 94.69 110 LYS A O 1
ATOM 866 N N . LYS A 1 111 ? -8.440 10.358 17.318 1.00 94.56 111 LYS A N 1
ATOM 867 C CA . LYS A 1 111 ? -9.608 10.109 16.457 1.00 94.56 111 LYS A CA 1
ATOM 868 C C . LYS A 1 111 ? -9.269 9.169 15.296 1.00 94.56 111 LYS A C 1
ATOM 870 O O . LYS A 1 111 ? -10.012 8.219 15.056 1.00 94.56 111 LYS A O 1
ATOM 875 N N . LEU A 1 112 ? -8.154 9.415 14.604 1.00 96.06 112 LEU A N 1
ATOM 876 C CA . LEU A 1 112 ? -7.673 8.554 13.518 1.00 96.06 112 LEU A CA 1
ATOM 877 C C . LEU A 1 112 ? -7.416 7.120 14.007 1.00 96.06 112 LEU A C 1
ATOM 879 O O . LEU A 1 112 ? -7.867 6.164 13.384 1.00 96.06 112 LEU A O 1
ATOM 883 N N . ILE A 1 113 ? -6.736 6.967 15.144 1.00 96.62 113 ILE A N 1
ATOM 884 C CA . ILE A 1 113 ? -6.425 5.661 15.738 1.00 96.62 113 ILE A CA 1
ATOM 885 C C . ILE A 1 113 ? -7.707 4.922 16.134 1.00 96.62 113 ILE A C 1
ATOM 887 O O . ILE A 1 113 ? -7.835 3.734 15.843 1.00 96.62 113 ILE A O 1
ATOM 891 N N . GLY A 1 114 ? -8.691 5.619 16.708 1.00 95.69 114 GLY A N 1
ATOM 892 C CA . GLY A 1 114 ? -10.008 5.045 16.989 1.00 95.69 114 GLY A CA 1
ATOM 893 C C . GLY A 1 114 ? -10.695 4.504 15.730 1.00 95.69 114 GLY A C 1
ATOM 894 O O . GLY A 1 114 ? -11.204 3.385 15.743 1.00 95.69 114 GLY A O 1
ATOM 895 N N . GLN A 1 115 ? -10.648 5.247 14.617 1.00 95.50 115 GLN A N 1
ATOM 896 C CA . GLN A 1 115 ? -11.178 4.786 13.324 1.00 95.50 115 GLN A CA 1
ATOM 897 C C . GLN A 1 115 ? -10.421 3.567 12.782 1.00 95.50 115 GLN A C 1
ATOM 899 O O . GLN A 1 115 ? -11.044 2.627 12.285 1.00 95.50 115 GLN A O 1
ATOM 904 N N . LEU A 1 116 ? -9.091 3.556 12.898 1.00 96.56 116 LEU A N 1
ATOM 905 C CA . LEU A 1 116 ? -8.253 2.428 12.491 1.00 96.56 116 LEU A CA 1
ATOM 906 C C . LEU A 1 116 ? -8.578 1.166 13.296 1.00 96.56 116 LEU A C 1
ATOM 908 O O . LEU A 1 116 ? -8.815 0.117 12.700 1.00 96.56 116 LEU A O 1
ATOM 912 N N . LYS A 1 117 ? -8.661 1.263 14.628 1.00 96.75 117 LYS A N 1
ATOM 913 C CA . LYS A 1 117 ? -9.005 0.127 15.497 1.00 96.75 117 LYS A CA 1
ATOM 914 C C . LYS A 1 117 ? -10.417 -0.392 15.221 1.00 96.75 117 LYS A C 1
ATOM 916 O O . LYS A 1 117 ? -10.594 -1.594 15.048 1.00 96.75 117 LYS A O 1
ATOM 921 N N . ALA A 1 118 ? -11.400 0.502 15.090 1.00 96.06 118 ALA A N 1
ATOM 922 C CA . ALA A 1 118 ? -12.784 0.127 14.791 1.00 96.06 118 ALA A CA 1
ATOM 923 C C . ALA A 1 118 ? -12.951 -0.546 13.416 1.00 96.06 118 ALA A C 1
ATOM 925 O O . ALA A 1 118 ? -13.885 -1.317 13.221 1.00 96.06 118 ALA A O 1
ATOM 926 N N . SER A 1 119 ? -12.054 -0.269 12.463 1.00 95.00 119 SER A N 1
ATOM 927 C CA . SER A 1 119 ? -12.114 -0.867 11.125 1.00 95.00 119 SER A CA 1
ATOM 928 C C . SER A 1 119 ? -11.706 -2.341 11.071 1.00 95.00 119 SER A C 1
ATOM 930 O O . SER A 1 119 ? -12.055 -3.022 10.111 1.00 95.00 119 SER A O 1
ATOM 932 N N . GLY A 1 120 ? -10.923 -2.823 12.044 1.00 95.75 120 GLY A N 1
ATOM 933 C CA . GLY A 1 120 ? -10.332 -4.164 12.007 1.00 95.75 120 GLY A CA 1
ATOM 934 C C . GLY A 1 120 ? -9.228 -4.363 10.955 1.00 95.75 120 GLY A C 1
ATOM 935 O O . GLY A 1 120 ? -8.711 -5.466 10.830 1.00 95.75 120 GLY A O 1
ATOM 936 N N . ALA A 1 121 ? -8.811 -3.324 10.218 1.00 95.50 121 ALA A N 1
ATOM 937 C CA . ALA A 1 121 ? -7.769 -3.446 9.187 1.00 95.50 121 ALA A CA 1
ATOM 938 C C . ALA A 1 121 ? -6.403 -3.901 9.744 1.00 95.50 121 ALA A C 1
ATOM 940 O O . ALA A 1 121 ? -5.588 -4.461 9.018 1.00 95.50 121 ALA A O 1
ATOM 941 N N . TYR A 1 122 ? -6.171 -3.685 11.042 1.00 97.44 122 TYR A N 1
ATOM 942 C CA . TYR A 1 122 ? -4.917 -3.984 11.738 1.00 97.44 122 TYR A CA 1
ATOM 943 C C . TYR A 1 122 ? -5.153 -4.811 13.008 1.00 97.44 122 TYR A C 1
ATOM 945 O O . TYR A 1 122 ? -4.599 -4.519 14.070 1.00 97.44 122 TYR A O 1
ATOM 953 N N . SER A 1 123 ? -6.007 -5.837 12.922 1.00 96.44 123 SER A N 1
ATOM 954 C CA . SER A 1 123 ? -6.417 -6.649 14.080 1.00 96.44 123 SER A CA 1
ATOM 955 C C . SER A 1 123 ? -5.263 -7.297 14.849 1.00 96.44 123 SER A C 1
ATOM 957 O O . SER A 1 123 ? -5.392 -7.492 16.054 1.00 96.44 123 SER A O 1
ATOM 959 N N . LEU A 1 124 ? -4.123 -7.565 14.198 1.00 97.19 124 LEU A N 1
ATOM 960 C CA . LEU A 1 124 ? -2.918 -8.094 14.854 1.00 97.19 124 LEU A CA 1
ATOM 961 C C . LEU A 1 124 ? -2.390 -7.185 15.975 1.00 97.19 124 LEU A C 1
ATOM 963 O O . LEU A 1 124 ? -1.765 -7.671 16.912 1.00 97.19 124 LEU A O 1
ATOM 967 N N . PHE A 1 125 ? -2.655 -5.879 15.896 1.00 97.88 125 PHE A N 1
ATOM 968 C CA . PHE A 1 125 ? -2.182 -4.883 16.860 1.00 97.88 125 PHE A CA 1
ATOM 969 C C . PHE A 1 125 ? -3.313 -4.332 17.735 1.00 97.88 125 PHE A C 1
ATOM 971 O O . PHE A 1 125 ? -3.094 -3.404 18.505 1.00 97.88 125 PHE A O 1
ATOM 978 N N . ALA A 1 126 ? -4.539 -4.862 17.643 1.00 94.81 126 ALA A N 1
ATOM 979 C CA . ALA A 1 126 ? -5.723 -4.241 18.252 1.00 94.81 126 ALA A CA 1
ATOM 980 C C . ALA A 1 126 ? -5.611 -4.030 19.776 1.00 94.81 126 ALA A C 1
ATOM 982 O O . ALA A 1 126 ? -6.160 -3.061 20.302 1.00 94.81 126 ALA A O 1
ATOM 983 N N . ALA A 1 127 ? -4.880 -4.912 20.463 1.00 96.38 127 ALA A N 1
ATOM 984 C CA . ALA A 1 127 ? -4.639 -4.840 21.903 1.00 96.38 127 ALA A CA 1
ATOM 985 C C . ALA A 1 127 ? -3.528 -3.849 22.303 1.00 96.38 127 ALA A C 1
ATOM 987 O O . ALA A 1 127 ? -3.372 -3.555 23.487 1.00 96.38 127 ALA A O 1
ATOM 988 N N . ASP A 1 128 ? -2.754 -3.327 21.348 1.00 98.00 128 ASP A N 1
ATOM 989 C CA . ASP A 1 128 ? -1.649 -2.423 21.646 1.00 98.00 128 ASP A CA 1
ATOM 990 C C . ASP A 1 128 ? -2.149 -1.030 22.096 1.00 98.00 128 ASP A C 1
ATOM 992 O O . ASP A 1 128 ? -3.141 -0.498 21.564 1.00 98.00 128 ASP A O 1
ATOM 996 N N . PRO A 1 129 ? -1.422 -0.368 23.020 1.00 97.25 129 PRO A N 1
ATOM 997 C CA . PRO A 1 129 ? -1.622 1.048 23.319 1.00 97.25 129 PRO A CA 1
ATOM 998 C C . PRO A 1 129 ? -1.489 1.914 22.062 1.00 97.25 129 PRO A C 1
ATOM 1000 O O . PRO A 1 129 ? -0.708 1.595 21.170 1.00 97.25 129 PRO A O 1
ATOM 1003 N N . ASP A 1 130 ? -2.196 3.043 22.001 1.00 97.44 130 ASP A N 1
ATOM 1004 C CA . ASP A 1 130 ? -2.293 3.890 20.798 1.00 97.44 130 ASP A CA 1
ATOM 1005 C C . ASP A 1 130 ? -0.937 4.282 20.186 1.00 97.44 130 ASP A C 1
ATOM 1007 O O . ASP A 1 130 ? -0.778 4.250 18.964 1.00 97.44 130 ASP A O 1
ATOM 1011 N N . SER A 1 131 ? 0.059 4.591 21.021 1.00 97.38 131 SER A N 1
ATOM 1012 C CA . SER A 1 131 ? 1.411 4.944 20.573 1.00 97.38 131 SER A CA 1
ATOM 1013 C C . SER A 1 131 ? 2.152 3.772 19.920 1.00 97.38 131 SER A C 1
ATOM 1015 O O . SER A 1 131 ? 2.845 3.970 18.919 1.00 97.38 131 SER A O 1
ATOM 1017 N N . ALA A 1 132 ? 1.997 2.559 20.456 1.00 98.25 132 ALA A N 1
ATOM 1018 C CA . ALA A 1 132 ? 2.572 1.338 19.899 1.00 98.25 132 ALA A CA 1
ATOM 1019 C C . ALA A 1 132 ? 1.797 0.878 18.657 1.00 98.25 132 ALA A C 1
ATOM 1021 O O . ALA A 1 132 ? 2.411 0.508 17.656 1.00 98.25 132 ALA A O 1
ATOM 1022 N N . PHE A 1 133 ? 0.466 0.978 18.700 1.00 98.56 133 PHE A N 1
ATOM 1023 C CA . PHE A 1 133 ? -0.430 0.653 17.598 1.00 98.56 133 PHE A CA 1
ATOM 1024 C C . PHE A 1 133 ? -0.069 1.449 16.344 1.00 98.56 133 PHE A C 1
ATOM 1026 O O . PHE A 1 133 ? 0.253 0.855 15.321 1.00 98.56 133 PHE A O 1
ATOM 1033 N N . ILE A 1 134 ? -0.044 2.788 16.416 1.00 98.19 134 ILE A N 1
ATOM 1034 C CA . ILE A 1 134 ? 0.206 3.606 15.219 1.00 98.19 134 ILE A CA 1
ATOM 1035 C C . ILE A 1 134 ? 1.603 3.374 14.632 1.00 98.19 134 ILE A C 1
ATOM 1037 O O . ILE A 1 134 ? 1.760 3.374 13.412 1.00 98.19 134 ILE A O 1
ATOM 1041 N N . ARG A 1 135 ? 2.608 3.121 15.484 1.00 98.50 135 ARG A N 1
ATOM 1042 C CA . ARG A 1 135 ? 3.964 2.782 15.039 1.00 98.50 135 ARG A CA 1
ATOM 1043 C C . ARG A 1 135 ? 3.980 1.472 14.261 1.00 98.50 135 ARG A C 1
ATOM 1045 O O . ARG A 1 135 ? 4.509 1.453 13.156 1.00 98.50 135 ARG A O 1
ATOM 1052 N N . LYS A 1 136 ? 3.399 0.405 14.816 1.00 98.69 136 LYS A N 1
ATOM 1053 C CA . LYS A 1 136 ? 3.364 -0.915 14.167 1.00 98.69 136 LYS A CA 1
ATOM 1054 C C . LYS A 1 136 ? 2.535 -0.903 12.884 1.00 98.69 136 LYS A C 1
ATOM 1056 O O . LYS A 1 136 ? 2.939 -1.506 11.898 1.00 98.69 136 LYS A O 1
ATOM 1061 N N . VAL A 1 137 ? 1.422 -0.168 12.872 1.00 98.56 137 VAL A N 1
ATOM 1062 C CA . VAL A 1 137 ? 0.602 0.034 11.669 1.00 98.56 137 VAL A CA 1
ATOM 1063 C C . VAL A 1 137 ? 1.407 0.720 10.564 1.00 98.56 137 VAL A C 1
ATOM 1065 O O . VAL A 1 137 ? 1.423 0.237 9.437 1.00 98.56 137 VAL A O 1
ATOM 1068 N N . TRP A 1 138 ? 2.125 1.803 10.881 1.00 98.56 138 TRP A N 1
ATOM 1069 C CA . TRP A 1 138 ? 3.014 2.458 9.917 1.00 98.56 138 TRP A CA 1
ATOM 1070 C C . TRP A 1 138 ? 4.115 1.521 9.413 1.00 98.56 138 TRP A C 1
ATOM 1072 O O . TRP A 1 138 ? 4.344 1.453 8.209 1.00 98.56 138 TRP A O 1
ATOM 1082 N N . GLN A 1 139 ? 4.773 0.789 10.314 1.00 98.81 139 GLN A N 1
ATOM 1083 C CA . GLN A 1 139 ? 5.810 -0.175 9.945 1.00 98.81 139 GLN A CA 1
ATOM 1084 C C . GLN A 1 139 ? 5.262 -1.233 8.982 1.00 98.81 139 GLN A C 1
ATOM 1086 O O . GLN A 1 139 ? 5.875 -1.487 7.950 1.00 98.81 139 GLN A O 1
ATOM 1091 N N . GLN A 1 140 ? 4.079 -1.788 9.268 1.00 98.69 140 GLN A N 1
ATOM 1092 C CA . GLN A 1 140 ? 3.420 -2.754 8.393 1.00 98.69 140 GLN A CA 1
ATOM 1093 C C . GLN A 1 140 ? 3.124 -2.163 7.007 1.00 98.69 140 GLN A C 1
ATOM 1095 O O . GLN A 1 140 ? 3.459 -2.789 6.003 1.00 98.69 140 GLN A O 1
ATOM 1100 N N . ASP A 1 141 ? 2.536 -0.964 6.938 1.00 98.69 141 ASP A N 1
ATOM 1101 C CA . ASP A 1 141 ? 2.215 -0.315 5.661 1.00 98.69 141 ASP A CA 1
ATOM 1102 C C . ASP A 1 141 ? 3.488 0.011 4.857 1.00 98.69 141 ASP A C 1
ATOM 1104 O O . ASP A 1 141 ? 3.561 -0.284 3.664 1.00 98.69 141 ASP A O 1
ATOM 1108 N N . ALA A 1 142 ? 4.523 0.564 5.499 1.00 98.81 142 ALA A N 1
ATOM 1109 C CA . ALA A 1 142 ? 5.784 0.916 4.844 1.00 98.81 142 ALA A CA 1
ATOM 1110 C C . ALA A 1 142 ? 6.535 -0.320 4.322 1.00 98.81 142 ALA A C 1
ATOM 1112 O O . ALA A 1 142 ? 6.996 -0.335 3.177 1.00 98.81 142 ALA A O 1
ATOM 1113 N N . THR A 1 143 ? 6.606 -1.386 5.124 1.00 98.69 143 THR A N 1
ATOM 1114 C CA . THR A 1 143 ? 7.168 -2.672 4.693 1.00 98.69 143 THR A CA 1
ATOM 1115 C C . THR A 1 143 ? 6.339 -3.291 3.569 1.00 98.69 143 THR A C 1
ATOM 1117 O O . THR A 1 143 ? 6.914 -3.839 2.631 1.00 98.69 143 THR A O 1
ATOM 1120 N N . GLY A 1 144 ? 5.009 -3.170 3.605 1.00 98.38 144 GLY A N 1
ATOM 1121 C CA . GLY A 1 144 ? 4.132 -3.641 2.534 1.00 98.38 144 GLY A CA 1
ATOM 1122 C C . GLY A 1 144 ? 4.363 -2.908 1.208 1.00 98.38 144 GLY A C 1
ATOM 1123 O O . GLY A 1 144 ? 4.443 -3.550 0.162 1.00 98.38 144 GLY A O 1
ATOM 1124 N N . VAL A 1 145 ? 4.561 -1.585 1.240 1.00 98.81 145 VAL A N 1
ATOM 1125 C CA . VAL A 1 145 ? 4.956 -0.803 0.053 1.00 98.81 145 VAL A CA 1
ATOM 1126 C C . VAL A 1 145 ? 6.291 -1.304 -0.502 1.00 98.81 145 VAL A C 1
ATOM 1128 O O . VAL A 1 145 ? 6.374 -1.617 -1.690 1.00 98.81 145 VAL A O 1
ATOM 1131 N N . ASN A 1 146 ? 7.313 -1.464 0.345 1.00 98.88 146 ASN A N 1
ATOM 1132 C CA . ASN A 1 146 ? 8.601 -2.017 -0.085 1.00 98.88 146 ASN A CA 1
ATOM 1133 C C . ASN A 1 146 ? 8.464 -3.434 -0.663 1.00 98.88 146 ASN A C 1
ATOM 1135 O O . ASN A 1 146 ? 9.095 -3.744 -1.668 1.00 98.88 146 ASN A O 1
ATOM 1139 N N . TYR A 1 147 ? 7.624 -4.286 -0.068 1.00 98.50 147 TYR A N 1
ATOM 1140 C CA . TYR A 1 147 ? 7.391 -5.650 -0.544 1.00 98.50 147 TYR A CA 1
ATOM 1141 C C . TYR A 1 147 ? 6.789 -5.674 -1.954 1.00 98.50 147 TYR A C 1
ATOM 1143 O O . TYR A 1 147 ? 7.239 -6.450 -2.800 1.00 98.50 147 TYR A O 1
ATOM 1151 N N . ILE A 1 148 ? 5.811 -4.803 -2.231 1.00 98.56 148 ILE A N 1
ATOM 1152 C CA . ILE A 1 148 ? 5.234 -4.653 -3.574 1.00 98.56 148 ILE A CA 1
ATOM 1153 C C . ILE A 1 148 ? 6.311 -4.217 -4.563 1.00 98.56 148 ILE A C 1
ATOM 1155 O O . ILE A 1 148 ? 6.425 -4.809 -5.631 1.00 98.56 148 ILE A O 1
ATOM 1159 N N . LEU A 1 149 ? 7.108 -3.208 -4.210 1.00 98.75 149 LEU A N 1
ATOM 1160 C CA . LEU A 1 149 ? 8.167 -2.693 -5.075 1.00 98.75 149 LEU A CA 1
ATOM 1161 C C . LEU A 1 149 ? 9.228 -3.769 -5.374 1.00 98.75 149 LEU A C 1
ATOM 1163 O O . LEU A 1 149 ? 9.538 -4.038 -6.536 1.00 98.75 149 LEU A O 1
ATOM 1167 N N . ALA A 1 150 ? 9.704 -4.474 -4.349 1.00 98.44 150 ALA A N 1
ATOM 1168 C CA . ALA A 1 150 ? 10.657 -5.567 -4.512 1.00 98.44 150 ALA A CA 1
ATOM 1169 C C . ALA A 1 150 ? 10.089 -6.707 -5.376 1.00 98.44 150 ALA A C 1
ATOM 1171 O O . ALA A 1 150 ? 10.764 -7.233 -6.257 1.00 98.44 150 ALA A O 1
ATOM 1172 N N . THR A 1 151 ? 8.831 -7.089 -5.168 1.00 98.31 151 THR A N 1
ATOM 1173 C CA . THR A 1 151 ? 8.233 -8.222 -5.891 1.00 98.31 151 THR A CA 1
ATOM 1174 C C . THR A 1 151 ? 7.881 -7.849 -7.328 1.00 98.31 151 THR A C 1
ATOM 1176 O O . THR A 1 151 ? 8.286 -8.525 -8.269 1.00 98.31 151 THR A O 1
ATOM 1179 N N . TYR A 1 152 ? 7.145 -6.753 -7.508 1.00 98.38 152 TYR A N 1
ATOM 1180 C CA . TYR A 1 152 ? 6.466 -6.416 -8.760 1.00 98.38 152 TYR A CA 1
ATOM 1181 C C . TYR A 1 152 ? 7.179 -5.356 -9.599 1.00 98.38 152 TYR A C 1
ATOM 1183 O O . TYR A 1 152 ? 6.698 -5.034 -10.684 1.00 98.38 152 TYR A O 1
ATOM 1191 N N . VAL A 1 153 ? 8.320 -4.834 -9.134 1.00 98.31 153 VAL A N 1
ATOM 1192 C CA . VAL A 1 153 ? 9.205 -3.961 -9.922 1.00 98.31 153 VAL A CA 1
ATOM 1193 C C . VAL A 1 153 ? 10.608 -4.552 -10.050 1.00 98.31 153 VAL A C 1
ATOM 1195 O O . VAL A 1 153 ? 11.152 -4.575 -11.153 1.00 98.31 153 VAL A O 1
ATOM 1198 N N . GLU A 1 154 ? 11.198 -5.054 -8.961 1.00 97.69 154 GLU A N 1
ATOM 1199 C CA . GLU A 1 154 ? 12.541 -5.667 -9.010 1.00 97.69 154 GLU A CA 1
ATOM 1200 C C . GLU A 1 154 ? 12.524 -7.139 -9.438 1.00 97.69 154 GLU A C 1
ATOM 1202 O O . GLU A 1 154 ? 13.544 -7.648 -9.902 1.00 97.69 154 GLU A O 1
ATOM 1207 N N . GLY A 1 155 ? 11.384 -7.824 -9.298 1.00 96.75 155 GLY A N 1
ATOM 1208 C CA . GLY A 1 155 ? 11.256 -9.248 -9.610 1.00 96.75 155 GLY A CA 1
ATOM 1209 C C . GLY A 1 155 ? 11.771 -10.175 -8.509 1.00 96.75 155 GLY A C 1
ATOM 1210 O O . GLY A 1 155 ? 12.153 -11.314 -8.787 1.00 96.75 155 GLY A O 1
ATOM 1211 N N . ARG A 1 156 ? 11.803 -9.714 -7.252 1.00 97.19 156 ARG A N 1
ATOM 1212 C CA . ARG A 1 156 ? 12.109 -10.572 -6.104 1.00 97.19 156 ARG A CA 1
ATOM 1213 C C . ARG A 1 156 ? 11.053 -11.671 -5.993 1.00 97.19 156 ARG A C 1
ATOM 1215 O O . ARG A 1 156 ? 9.856 -11.413 -6.057 1.00 97.19 156 ARG A O 1
ATOM 1222 N N . SER A 1 157 ? 11.513 -12.901 -5.784 1.00 96.75 157 SER A N 1
ATOM 1223 C CA . SER A 1 157 ? 10.634 -14.062 -5.651 1.00 96.75 157 SER A CA 1
ATOM 1224 C C . SER A 1 157 ? 9.686 -13.911 -4.444 1.00 96.75 157 SER A C 1
ATOM 1226 O O . SER A 1 157 ? 10.183 -13.766 -3.322 1.00 96.75 157 SER A O 1
ATOM 1228 N N . PRO A 1 158 ? 8.353 -13.980 -4.635 1.00 95.25 158 PRO A N 1
ATOM 1229 C CA . PRO A 1 158 ? 7.378 -13.990 -3.544 1.00 95.25 158 PRO A CA 1
ATOM 1230 C C . PRO A 1 158 ? 7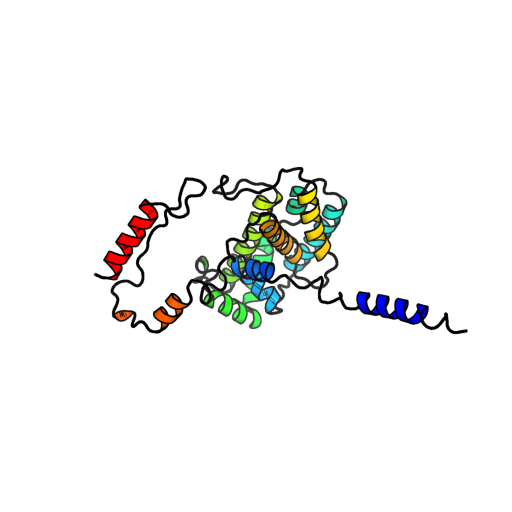.277 -15.384 -2.901 1.00 95.25 158 PRO A C 1
ATOM 1232 O O . PRO A 1 158 ? 7.949 -16.327 -3.321 1.00 95.25 158 PRO A O 1
ATOM 1235 N N . ILE A 1 159 ? 6.397 -15.533 -1.904 1.00 91.62 159 ILE A N 1
ATOM 1236 C CA . ILE A 1 159 ? 6.133 -16.821 -1.229 1.00 91.62 159 ILE A CA 1
ATOM 1237 C C . ILE A 1 159 ? 5.611 -17.886 -2.209 1.00 91.62 159 ILE A C 1
ATOM 1239 O O . ILE A 1 159 ? 5.990 -19.051 -2.098 1.00 91.62 159 ILE A O 1
ATOM 1243 N N . TYR A 1 160 ? 4.791 -17.492 -3.193 1.00 90.94 160 TYR A N 1
ATOM 1244 C CA . TYR A 1 160 ? 4.234 -18.392 -4.210 1.00 90.94 160 TYR A CA 1
ATOM 1245 C C . TYR A 1 160 ? 4.649 -17.972 -5.632 1.00 90.94 160 TYR A C 1
ATOM 1247 O O . TYR A 1 160 ? 3.836 -17.450 -6.398 1.00 90.94 160 TYR A O 1
ATOM 1255 N N . PRO A 1 161 ? 5.905 -18.226 -6.051 1.00 93.00 161 PRO A N 1
ATOM 1256 C CA . PRO A 1 161 ? 6.462 -17.671 -7.290 1.00 93.00 161 PRO A CA 1
ATOM 1257 C C . PRO A 1 161 ? 5.702 -18.061 -8.557 1.00 93.00 161 PRO A C 1
ATOM 1259 O O . PRO A 1 161 ? 5.679 -17.304 -9.521 1.00 93.00 161 PRO A O 1
ATOM 1262 N N . LYS A 1 162 ? 5.057 -19.230 -8.566 1.00 89.88 162 LYS A N 1
ATOM 1263 C CA . LYS A 1 162 ? 4.324 -19.722 -9.739 1.00 89.88 162 LYS A CA 1
ATOM 1264 C C . LYS A 1 162 ? 3.100 -18.876 -10.089 1.00 89.88 162 LYS A C 1
ATOM 1266 O O . LYS A 1 162 ? 2.702 -18.866 -11.246 1.00 89.88 162 LYS A O 1
ATOM 1271 N N . ILE A 1 163 ? 2.504 -18.214 -9.100 1.00 86.69 163 ILE A N 1
ATOM 1272 C CA . ILE A 1 163 ? 1.244 -17.482 -9.263 1.00 86.69 163 ILE A CA 1
ATOM 1273 C C . ILE A 1 163 ? 1.371 -16.001 -8.919 1.00 86.69 163 ILE A C 1
ATOM 1275 O O . ILE A 1 163 ? 0.616 -15.208 -9.473 1.00 86.69 163 ILE A O 1
ATOM 1279 N N . ASP A 1 164 ? 2.361 -15.612 -8.109 1.00 92.38 164 ASP A N 1
ATOM 1280 C CA . ASP A 1 164 ? 2.486 -14.256 -7.557 1.00 92.38 164 ASP A CA 1
ATOM 1281 C C . ASP A 1 164 ? 3.705 -13.480 -8.082 1.00 92.38 164 ASP A C 1
ATOM 1283 O O . ASP A 1 164 ? 3.976 -12.376 -7.621 1.00 92.38 164 ASP A O 1
ATOM 1287 N N . SER A 1 165 ? 4.475 -14.020 -9.033 1.00 95.31 165 SER A N 1
ATOM 1288 C CA . SER A 1 165 ? 5.642 -13.303 -9.579 1.00 95.31 165 SER A CA 1
ATOM 1289 C C . SER A 1 165 ? 5.256 -12.094 -10.442 1.00 95.31 165 SER A C 1
ATOM 1291 O O . SER A 1 165 ? 4.124 -11.974 -10.923 1.00 95.31 165 SER A O 1
ATOM 1293 N N . ILE A 1 166 ? 6.232 -11.206 -10.658 1.00 97.19 166 ILE A N 1
ATOM 1294 C CA . ILE A 1 166 ? 6.178 -10.141 -11.666 1.00 97.19 166 ILE A CA 1
ATOM 1295 C C . ILE A 1 166 ? 5.863 -10.711 -13.060 1.00 97.19 166 ILE A C 1
ATOM 1297 O O . ILE A 1 166 ? 6.305 -11.805 -13.409 1.00 97.19 166 ILE A O 1
ATOM 1301 N N . SER A 1 167 ? 5.115 -9.955 -13.865 1.00 95.12 167 SER A N 1
ATOM 1302 C CA . SER A 1 167 ? 4.687 -10.363 -15.214 1.00 95.12 167 SER A CA 1
ATOM 1303 C C . SER A 1 167 ? 5.662 -9.966 -16.330 1.00 95.12 167 SER A C 1
ATOM 1305 O O . SER A 1 167 ? 5.437 -10.305 -17.489 1.00 95.12 167 SER A O 1
ATOM 1307 N N . PHE A 1 168 ? 6.732 -9.235 -16.006 1.00 96.75 168 PHE A N 1
ATOM 1308 C CA . PHE A 1 168 ? 7.609 -8.580 -16.979 1.00 96.75 168 PHE A CA 1
ATOM 1309 C C . PHE A 1 168 ? 9.045 -9.089 -16.890 1.00 96.75 168 PHE A C 1
ATOM 1311 O O . PHE A 1 168 ? 9.553 -9.396 -15.810 1.00 96.75 168 PHE A O 1
ATOM 1318 N N . ALA A 1 169 ? 9.724 -9.131 -18.037 1.00 94.75 169 ALA A N 1
ATOM 1319 C CA . ALA A 1 169 ? 11.156 -9.392 -18.083 1.00 94.75 169 ALA A CA 1
ATOM 1320 C C . ALA A 1 169 ? 11.943 -8.207 -17.499 1.00 94.75 169 ALA A C 1
ATOM 1322 O O . ALA A 1 169 ? 11.538 -7.050 -17.614 1.00 94.75 169 ALA A O 1
ATOM 1323 N N . LYS A 1 170 ? 13.120 -8.485 -16.929 1.00 91.31 170 LYS A N 1
ATOM 1324 C CA . LYS A 1 170 ? 13.975 -7.474 -16.280 1.00 91.31 170 LYS A CA 1
ATOM 1325 C C . LYS A 1 170 ? 14.302 -6.268 -17.181 1.00 91.31 170 LYS A C 1
ATOM 1327 O O . LYS A 1 170 ? 14.384 -5.141 -16.700 1.00 91.31 170 LYS A O 1
ATOM 1332 N N . ASN A 1 171 ? 14.483 -6.506 -18.479 1.00 93.62 171 ASN A N 1
ATOM 1333 C CA . ASN A 1 171 ? 14.843 -5.507 -19.487 1.00 93.62 171 ASN A CA 1
ATOM 1334 C C . ASN A 1 171 ? 13.647 -5.007 -20.321 1.00 93.62 171 ASN A C 1
ATOM 1336 O O . ASN A 1 171 ? 13.855 -4.405 -21.376 1.00 93.62 171 ASN A O 1
ATOM 1340 N N . ASP A 1 172 ? 12.407 -5.246 -19.879 1.00 97.38 172 ASP A N 1
ATOM 1341 C CA . ASP A 1 172 ? 11.214 -4.771 -20.579 1.00 97.38 172 ASP A CA 1
ATOM 1342 C C . ASP A 1 172 ? 11.169 -3.231 -20.584 1.00 97.38 172 ASP A C 1
ATOM 1344 O O . ASP A 1 172 ? 10.981 -2.561 -19.562 1.00 97.38 172 ASP A O 1
ATOM 1348 N N . THR A 1 173 ? 11.373 -2.651 -21.767 1.00 96.88 173 THR A N 1
ATOM 1349 C CA . THR A 1 173 ? 11.475 -1.201 -21.951 1.00 96.88 173 THR A CA 1
ATOM 1350 C C . THR A 1 173 ? 10.137 -0.493 -21.774 1.00 96.88 173 THR A C 1
ATOM 1352 O O . THR A 1 173 ? 10.125 0.666 -21.341 1.00 96.88 173 THR A O 1
ATOM 1355 N N . LYS A 1 174 ? 9.021 -1.174 -22.064 1.00 97.19 174 LYS A N 1
ATOM 1356 C CA . LYS A 1 174 ? 7.671 -0.642 -21.870 1.00 97.19 174 LYS A CA 1
ATOM 1357 C C . LYS A 1 174 ? 7.353 -0.592 -20.382 1.00 97.19 174 LYS A C 1
ATOM 1359 O O . LYS A 1 174 ? 6.982 0.473 -19.893 1.00 97.19 174 LYS A O 1
ATOM 1364 N N . PHE A 1 175 ? 7.594 -1.685 -19.660 1.00 98.00 175 PHE A N 1
ATOM 1365 C CA . PHE A 1 175 ? 7.416 -1.737 -18.210 1.00 98.00 175 PHE A CA 1
ATOM 1366 C C . PHE A 1 175 ? 8.283 -0.690 -17.498 1.00 98.00 175 PHE A C 1
ATOM 1368 O O . PHE A 1 175 ? 7.795 0.086 -16.675 1.00 98.00 175 PHE A O 1
ATOM 1375 N N . ARG A 1 176 ? 9.559 -0.570 -17.892 1.00 97.69 176 ARG A N 1
ATOM 1376 C CA . ARG A 1 176 ? 10.441 0.509 -17.418 1.00 97.69 176 ARG A CA 1
ATOM 1377 C C . ARG A 1 176 ? 9.829 1.894 -17.660 1.00 97.69 176 ARG A C 1
ATOM 1379 O O . ARG A 1 176 ? 9.865 2.738 -16.766 1.00 97.69 176 ARG A O 1
ATOM 1386 N N . GLY A 1 177 ? 9.289 2.136 -18.855 1.00 97.81 177 GLY A N 1
ATOM 1387 C CA . GLY A 1 177 ? 8.620 3.389 -19.205 1.00 97.81 177 GLY A CA 1
ATOM 1388 C C . GLY A 1 177 ? 7.393 3.675 -18.335 1.00 97.81 177 GLY A C 1
ATOM 1389 O O . GLY A 1 177 ? 7.202 4.810 -17.902 1.00 97.81 177 GLY A O 1
ATOM 1390 N N . GLU A 1 178 ? 6.594 2.657 -18.017 1.00 97.50 178 GLU A N 1
ATOM 1391 C CA . GLU A 1 178 ? 5.437 2.778 -17.122 1.00 97.50 178 GLU A CA 1
ATOM 1392 C C . GLU A 1 178 ? 5.856 3.152 -15.691 1.00 97.50 178 GLU A C 1
ATOM 1394 O O . GLU A 1 178 ? 5.275 4.076 -15.111 1.00 97.50 178 GLU A O 1
ATOM 1399 N N . MET A 1 179 ? 6.920 2.538 -15.159 1.00 98.06 179 MET A N 1
ATOM 1400 C CA . MET A 1 179 ? 7.476 2.884 -13.840 1.00 98.06 179 MET A CA 1
ATOM 1401 C C . MET A 1 179 ? 8.066 4.302 -13.810 1.00 98.06 179 MET A C 1
ATOM 1403 O O . MET A 1 179 ? 7.818 5.063 -12.871 1.00 98.06 179 MET A O 1
ATOM 1407 N N . ALA A 1 180 ? 8.778 4.707 -14.866 1.00 98.00 180 ALA A N 1
ATOM 1408 C CA . ALA A 1 180 ? 9.290 6.072 -14.996 1.00 98.00 180 ALA A CA 1
ATOM 1409 C C . ALA A 1 180 ? 8.147 7.104 -15.017 1.00 98.00 180 ALA A C 1
ATOM 1411 O O . ALA A 1 180 ? 8.196 8.115 -14.310 1.00 98.00 180 ALA A O 1
ATOM 1412 N N . ASN A 1 181 ? 7.091 6.825 -15.788 1.00 97.12 181 ASN A N 1
ATOM 1413 C CA . ASN A 1 181 ? 5.912 7.680 -15.886 1.00 97.12 181 ASN A CA 1
ATOM 1414 C C . ASN A 1 181 ? 5.165 7.783 -14.552 1.00 97.12 181 ASN A C 1
ATOM 1416 O O . ASN A 1 181 ? 4.670 8.864 -14.230 1.00 97.12 181 ASN A O 1
ATOM 1420 N N . SER A 1 182 ? 5.101 6.699 -13.770 1.00 96.62 182 SER A N 1
ATOM 1421 C CA . SER A 1 182 ? 4.531 6.718 -12.418 1.00 96.62 182 SER A CA 1
ATOM 1422 C C . SER A 1 182 ? 5.218 7.756 -11.533 1.00 96.62 182 SER A C 1
ATOM 1424 O O . SER A 1 182 ? 4.555 8.664 -11.024 1.00 96.62 182 SER A O 1
ATOM 1426 N N . ILE A 1 183 ? 6.552 7.710 -11.444 1.00 97.62 183 ILE A N 1
ATOM 1427 C CA . ILE A 1 183 ? 7.334 8.687 -10.674 1.00 97.62 183 ILE A CA 1
ATOM 1428 C C . ILE A 1 183 ? 7.161 10.098 -11.242 1.00 97.62 183 ILE A C 1
ATOM 1430 O O . ILE A 1 183 ? 6.901 11.046 -10.493 1.00 97.62 183 ILE A O 1
ATOM 1434 N N . PHE A 1 184 ? 7.270 10.251 -12.565 1.00 96.12 184 PHE A N 1
ATOM 1435 C CA . PHE A 1 184 ? 7.179 11.550 -13.228 1.00 96.12 184 PHE A CA 1
ATOM 1436 C C . PHE A 1 184 ? 5.850 12.264 -12.942 1.00 96.12 184 PHE A C 1
ATOM 1438 O O . PHE A 1 184 ? 5.847 13.476 -12.733 1.00 96.12 184 PHE A O 1
ATOM 1445 N N . ARG A 1 185 ? 4.730 11.533 -12.838 1.00 95.31 185 ARG A N 1
ATOM 1446 C CA . ARG A 1 185 ? 3.422 12.107 -12.461 1.00 95.31 185 ARG A CA 1
ATOM 1447 C C . ARG A 1 185 ? 3.390 12.685 -11.043 1.00 95.31 185 ARG A C 1
ATOM 1449 O O . ARG A 1 185 ? 2.600 13.595 -10.783 1.00 95.31 185 ARG A O 1
ATOM 1456 N N . GLN A 1 186 ? 4.207 12.171 -10.125 1.00 95.44 186 GLN A N 1
ATOM 1457 C CA . GLN A 1 186 ? 4.217 12.618 -8.728 1.00 95.44 186 GLN A CA 1
ATOM 1458 C C . GLN A 1 186 ? 5.187 13.782 -8.484 1.00 95.44 186 GLN A C 1
ATOM 1460 O O . GLN A 1 186 ? 4.916 14.631 -7.636 1.00 95.44 186 GLN A O 1
ATOM 1465 N N . LEU A 1 187 ? 6.292 13.870 -9.235 1.00 95.31 187 LEU A N 1
ATOM 1466 C CA . LEU A 1 187 ? 7.352 14.868 -9.017 1.00 95.31 187 LEU A CA 1
ATOM 1467 C C . LEU A 1 187 ? 6.888 16.343 -9.009 1.00 95.31 187 LEU A C 1
ATOM 1469 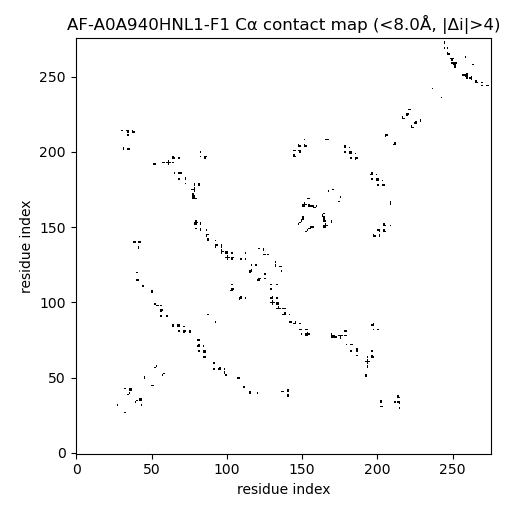O O . LEU A 1 187 ? 7.383 17.100 -8.168 1.00 95.31 187 LEU A O 1
ATOM 1473 N N . PRO A 1 188 ? 5.958 16.793 -9.878 1.00 94.62 188 PRO A N 1
ATOM 1474 C CA . PRO A 1 188 ? 5.468 18.173 -9.857 1.00 94.6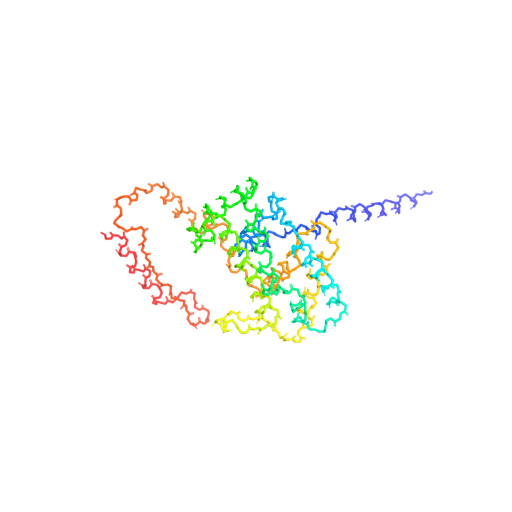2 188 PRO A CA 1
ATOM 1475 C C . PRO A 1 188 ? 4.567 18.494 -8.657 1.00 94.62 188 PRO A C 1
ATOM 1477 O O . PRO A 1 188 ? 4.343 19.671 -8.358 1.00 94.62 188 PRO A O 1
ATOM 1480 N N . LYS A 1 189 ? 4.019 17.478 -7.973 1.00 92.12 189 LYS A N 1
ATOM 1481 C CA . LYS A 1 189 ? 3.048 17.680 -6.894 1.00 92.12 189 LYS A CA 1
ATOM 1482 C C . LYS A 1 189 ? 3.730 18.276 -5.660 1.00 92.12 189 LYS A C 1
ATOM 1484 O O . LYS A 1 189 ? 4.672 17.718 -5.093 1.00 92.12 189 LYS A O 1
ATOM 1489 N N . ARG A 1 190 ? 3.215 19.420 -5.208 1.00 88.06 190 ARG A N 1
ATOM 1490 C CA . ARG A 1 190 ? 3.668 20.115 -3.992 1.00 88.06 190 ARG A CA 1
ATOM 1491 C C . ARG A 1 190 ? 2.803 19.722 -2.797 1.00 88.06 190 ARG A C 1
ATOM 1493 O O . ARG A 1 190 ? 1.655 19.329 -2.964 1.00 88.06 190 ARG A O 1
ATOM 1500 N N . ASN A 1 191 ? 3.345 19.855 -1.587 1.00 86.38 191 ASN A N 1
ATOM 1501 C CA . ASN A 1 191 ? 2.628 19.619 -0.324 1.00 86.38 191 ASN A CA 1
ATOM 1502 C C . ASN A 1 191 ? 2.016 18.209 -0.159 1.00 86.38 191 ASN A C 1
ATOM 1504 O O . ASN A 1 191 ? 1.093 18.036 0.646 1.00 86.38 191 ASN A O 1
ATOM 1508 N N . VAL A 1 192 ? 2.537 17.217 -0.890 1.00 89.88 192 VAL A N 1
ATOM 1509 C CA . VAL A 1 192 ? 2.177 15.794 -0.762 1.00 89.88 192 VAL A CA 1
ATOM 1510 C C . VAL A 1 192 ? 2.969 15.118 0.366 1.00 89.88 192 VAL A C 1
ATOM 1512 O O . VAL A 1 192 ? 4.091 15.562 0.655 1.00 89.88 192 VAL A O 1
ATOM 1515 N N . PRO A 1 193 ? 2.415 14.073 1.010 1.00 92.38 193 PRO A N 1
ATOM 1516 C CA . PRO A 1 193 ? 3.095 13.357 2.087 1.00 92.38 193 PRO A CA 1
ATOM 1517 C C . PRO A 1 193 ? 4.422 12.742 1.628 1.00 92.38 193 PRO A C 1
ATOM 1519 O O . PRO A 1 193 ? 4.636 12.492 0.442 1.00 92.38 193 PRO A O 1
ATOM 1522 N N . PHE A 1 194 ? 5.324 12.488 2.578 1.00 95.62 194 PHE A N 1
ATOM 1523 C CA . PHE A 1 194 ? 6.661 11.956 2.296 1.00 95.62 194 PHE A CA 1
ATOM 1524 C C . PHE A 1 194 ? 6.625 10.586 1.596 1.00 95.62 194 PHE A C 1
ATOM 1526 O O . PHE A 1 194 ? 7.467 10.313 0.749 1.00 95.62 194 PHE A O 1
ATOM 1533 N N . TYR A 1 195 ? 5.611 9.764 1.881 1.00 96.56 195 TYR A N 1
ATOM 1534 C CA . TYR A 1 195 ? 5.412 8.442 1.283 1.00 96.56 195 TYR A CA 1
ATOM 1535 C C . TYR A 1 195 ? 4.767 8.473 -0.114 1.00 96.56 195 TYR A C 1
ATOM 1537 O O . TYR A 1 195 ? 4.552 7.418 -0.700 1.00 96.56 195 TYR A O 1
ATOM 1545 N N . ASN A 1 196 ? 4.429 9.649 -0.660 1.00 95.38 196 ASN A N 1
ATOM 1546 C CA . ASN A 1 196 ? 3.611 9.757 -1.872 1.00 95.38 196 ASN A CA 1
ATOM 1547 C C . ASN A 1 196 ? 4.222 9.039 -3.091 1.00 95.38 196 ASN A C 1
ATOM 1549 O O . ASN A 1 196 ? 3.534 8.272 -3.756 1.00 95.38 196 ASN A O 1
ATOM 1553 N N . ILE A 1 197 ? 5.512 9.255 -3.369 1.00 97.88 197 ILE A N 1
ATOM 1554 C CA . ILE A 1 197 ? 6.197 8.637 -4.516 1.00 97.88 197 ILE A CA 1
ATOM 1555 C C . ILE A 1 197 ? 6.249 7.104 -4.399 1.00 97.88 197 ILE A C 1
ATOM 1557 O O . ILE A 1 197 ? 5.754 6.449 -5.317 1.00 97.88 197 ILE A O 1
ATOM 1561 N N . PRO A 1 198 ? 6.799 6.509 -3.320 1.00 98.56 198 PRO A N 1
ATOM 1562 C CA . PRO A 1 198 ? 6.847 5.051 -3.208 1.00 98.56 198 PRO A CA 1
ATOM 1563 C C . PRO A 1 198 ? 5.462 4.405 -3.185 1.00 98.56 198 PRO A C 1
ATOM 1565 O O . PRO A 1 198 ? 5.275 3.364 -3.810 1.00 98.56 198 PRO A O 1
ATOM 1568 N N . LEU A 1 199 ? 4.478 5.037 -2.534 1.00 98.31 199 LEU A N 1
ATOM 1569 C CA . LEU A 1 199 ? 3.108 4.532 -2.497 1.00 98.31 199 LEU A CA 1
ATOM 1570 C C . LEU A 1 199 ? 2.494 4.453 -3.898 1.00 98.31 199 LEU A C 1
ATOM 1572 O O . LEU A 1 199 ? 2.009 3.396 -4.291 1.00 98.31 199 LEU A O 1
ATOM 1576 N N . HIS A 1 200 ? 2.527 5.541 -4.672 1.00 97.38 200 HIS A N 1
ATOM 1577 C CA . HIS A 1 200 ? 1.942 5.526 -6.015 1.00 97.38 200 HIS A CA 1
ATOM 1578 C C . HIS A 1 200 ? 2.713 4.620 -6.978 1.00 97.38 200 HIS A C 1
ATOM 1580 O O . HIS A 1 200 ? 2.079 3.968 -7.803 1.00 97.38 200 HIS A O 1
ATOM 1586 N N . LEU A 1 201 ? 4.042 4.515 -6.848 1.00 98.44 201 LEU A N 1
ATOM 1587 C CA . LEU A 1 201 ? 4.809 3.550 -7.637 1.00 98.44 201 LEU A CA 1
ATOM 1588 C C . LEU A 1 201 ? 4.378 2.110 -7.324 1.00 98.44 201 LEU A C 1
ATOM 1590 O O . LEU A 1 201 ? 4.191 1.322 -8.245 1.00 98.44 201 LEU A O 1
ATOM 1594 N N . ALA A 1 202 ? 4.158 1.776 -6.050 1.00 98.62 202 ALA A N 1
ATOM 1595 C CA . ALA A 1 202 ? 3.665 0.463 -5.643 1.00 98.62 202 ALA A CA 1
ATOM 1596 C C . ALA A 1 202 ? 2.247 0.184 -6.175 1.00 98.62 202 ALA A C 1
ATOM 1598 O O . ALA A 1 202 ? 1.988 -0.889 -6.717 1.00 98.62 202 ALA A O 1
ATOM 1599 N N . LEU A 1 203 ? 1.328 1.149 -6.072 1.00 97.88 203 LEU A N 1
ATOM 1600 C CA . LEU A 1 203 ? -0.043 0.996 -6.579 1.00 97.88 203 LEU A CA 1
ATOM 1601 C C . LEU A 1 203 ? -0.093 0.875 -8.110 1.00 97.88 203 LEU A C 1
ATOM 1603 O O . LEU A 1 203 ? -0.900 0.106 -8.639 1.00 97.88 203 LEU A O 1
ATOM 1607 N N . ASP A 1 204 ? 0.760 1.605 -8.827 1.00 97.38 204 ASP A N 1
ATOM 1608 C CA . ASP A 1 204 ? 0.898 1.476 -10.279 1.00 97.38 204 ASP A CA 1
ATOM 1609 C C . ASP A 1 204 ? 1.534 0.130 -10.655 1.00 97.38 204 ASP A C 1
ATOM 1611 O O . ASP A 1 204 ? 1.059 -0.526 -11.579 1.00 97.38 204 ASP A O 1
ATOM 1615 N N . ALA A 1 205 ? 2.544 -0.333 -9.908 1.00 97.88 205 ALA A N 1
ATOM 1616 C CA . ALA A 1 205 ? 3.161 -1.642 -10.114 1.00 97.88 205 ALA A CA 1
ATOM 1617 C C . ALA A 1 205 ? 2.154 -2.786 -9.938 1.00 97.88 205 ALA A C 1
ATOM 1619 O O . ALA A 1 205 ? 2.139 -3.699 -10.765 1.00 97.88 205 ALA A O 1
ATOM 1620 N N . LEU A 1 206 ? 1.280 -2.723 -8.924 1.00 97.69 206 LEU A N 1
ATOM 1621 C CA . LEU A 1 206 ? 0.183 -3.684 -8.771 1.00 97.69 206 LEU A CA 1
ATOM 1622 C C . LEU A 1 206 ? -0.723 -3.685 -10.007 1.00 97.69 206 LEU A C 1
ATOM 1624 O O . LEU A 1 206 ? -0.947 -4.735 -10.599 1.00 97.69 206 LEU A O 1
ATOM 1628 N N . GLN A 1 207 ? -1.207 -2.515 -10.431 1.00 96.12 207 GLN A N 1
ATOM 1629 C CA . GLN A 1 207 ? -2.132 -2.404 -11.565 1.00 96.12 207 GLN A CA 1
ATOM 1630 C C . GLN A 1 207 ? -1.519 -2.913 -12.873 1.00 96.12 207 GLN A C 1
ATOM 1632 O O . GLN A 1 207 ? -2.146 -3.693 -13.585 1.00 96.12 207 GLN A O 1
ATOM 1637 N N . VAL A 1 208 ? -0.283 -2.511 -13.169 1.00 96.12 208 VAL A N 1
ATOM 1638 C CA . VAL A 1 208 ? 0.445 -2.912 -14.380 1.00 96.12 208 VAL A CA 1
ATOM 1639 C C . VAL A 1 208 ? 0.707 -4.422 -14.405 1.00 96.12 208 VAL A C 1
ATOM 1641 O O . VAL A 1 208 ? 0.599 -5.046 -15.456 1.00 96.12 208 VAL A O 1
ATOM 1644 N N . ASN A 1 209 ? 0.972 -5.033 -13.246 1.00 96.81 209 ASN A N 1
ATOM 1645 C CA . ASN A 1 209 ? 1.112 -6.487 -13.116 1.00 96.81 209 ASN A CA 1
ATOM 1646 C C . ASN A 1 209 ? -0.233 -7.236 -13.021 1.00 96.81 209 ASN A C 1
ATOM 1648 O O . ASN A 1 209 ? -0.228 -8.446 -12.802 1.00 96.81 209 ASN A O 1
ATOM 1652 N N . GLY A 1 210 ? -1.377 -6.551 -13.141 1.00 95.12 210 GLY A N 1
ATOM 1653 C CA . GLY A 1 210 ? -2.702 -7.164 -13.003 1.00 95.12 210 GLY A CA 1
ATOM 1654 C C . GLY A 1 210 ? -3.025 -7.650 -11.586 1.00 95.12 210 GLY A C 1
ATOM 1655 O O . GLY A 1 210 ? -3.902 -8.493 -11.419 1.00 95.12 210 GLY A O 1
ATOM 1656 N N . ARG A 1 211 ? -2.329 -7.129 -10.568 1.00 95.12 211 ARG A N 1
ATOM 1657 C CA . ARG A 1 211 ? -2.436 -7.513 -9.153 1.00 95.12 211 ARG A CA 1
ATOM 1658 C C . ARG A 1 211 ? -3.484 -6.704 -8.394 1.00 95.12 211 ARG A C 1
ATOM 1660 O O . ARG A 1 211 ? -3.215 -6.075 -7.369 1.00 95.12 211 ARG A O 1
ATOM 1667 N N . ASP A 1 212 ? -4.683 -6.654 -8.959 1.00 94.56 212 ASP A N 1
ATOM 1668 C CA . ASP A 1 212 ? -5.839 -5.957 -8.402 1.00 94.56 212 ASP A CA 1
ATOM 1669 C C . ASP A 1 212 ? -6.828 -6.890 -7.680 1.00 94.56 212 ASP A C 1
ATOM 1671 O O . ASP A 1 212 ? -7.952 -6.493 -7.365 1.00 94.56 212 ASP A O 1
ATOM 1675 N N . GLU A 1 213 ? -6.418 -8.127 -7.376 1.00 92.31 213 GLU A N 1
ATOM 1676 C CA . GLU A 1 213 ? -7.268 -9.192 -6.828 1.00 92.31 213 GLU A CA 1
ATOM 1677 C C . GLU A 1 213 ? -8.051 -8.739 -5.590 1.00 92.31 213 GLU A C 1
ATOM 1679 O O . GLU A 1 213 ? -9.235 -9.052 -5.456 1.00 92.31 213 GLU A O 1
ATOM 1684 N N . ALA A 1 214 ? -7.418 -7.946 -4.718 1.00 92.44 214 ALA A N 1
ATOM 1685 C CA . ALA A 1 214 ? -7.997 -7.456 -3.465 1.00 92.44 214 ALA A CA 1
ATOM 1686 C C . ALA A 1 214 ? -9.248 -6.572 -3.643 1.00 92.44 214 ALA A C 1
ATOM 1688 O O . ALA A 1 214 ? -9.963 -6.322 -2.668 1.00 92.44 214 ALA A O 1
ATOM 1689 N N . ILE A 1 215 ? -9.505 -6.069 -4.856 1.00 94.75 215 ILE A N 1
ATOM 1690 C CA . ILE A 1 215 ? -10.598 -5.127 -5.136 1.00 94.75 215 ILE A CA 1
ATOM 1691 C C . ILE A 1 215 ? -11.597 -5.624 -6.187 1.00 94.75 215 ILE A C 1
ATOM 1693 O O . ILE A 1 215 ? -12.609 -4.955 -6.394 1.00 94.75 215 ILE A O 1
ATOM 1697 N N . ARG A 1 216 ? -11.365 -6.781 -6.826 1.00 92.38 216 ARG A N 1
ATOM 1698 C CA . ARG A 1 216 ? -12.198 -7.276 -7.945 1.00 92.38 216 ARG A CA 1
ATOM 1699 C C . ARG A 1 216 ? -13.675 -7.463 -7.586 1.00 92.38 216 ARG A C 1
ATOM 1701 O O . ARG A 1 216 ? -14.532 -7.279 -8.442 1.00 92.38 216 ARG A O 1
ATOM 1708 N N . TYR A 1 217 ? -13.968 -7.776 -6.324 1.00 91.25 217 TYR A N 1
ATOM 1709 C CA . TYR A 1 217 ? -15.325 -8.043 -5.825 1.00 91.25 217 TYR A CA 1
ATOM 1710 C C . TYR A 1 217 ? -15.899 -6.911 -4.957 1.00 91.25 217 TYR A C 1
ATOM 1712 O O . TYR A 1 217 ? -16.884 -7.100 -4.242 1.00 91.25 217 TYR A O 1
ATOM 1720 N N . GLU A 1 218 ? -15.283 -5.726 -4.970 1.00 91.88 218 GLU A N 1
ATOM 1721 C CA . GLU A 1 218 ? -15.786 -4.582 -4.211 1.00 91.88 218 GLU A CA 1
ATOM 1722 C C . GLU A 1 218 ? -16.993 -3.902 -4.891 1.00 91.88 218 GLU A C 1
ATOM 1724 O O . GLU A 1 218 ? -16.983 -3.703 -6.108 1.00 91.88 218 GLU A O 1
ATOM 1729 N N . PRO A 1 219 ? -18.002 -3.437 -4.122 1.00 92.69 219 PRO A N 1
ATOM 1730 C CA . PRO A 1 219 ? -18.154 -3.575 -2.671 1.00 92.69 219 PRO A CA 1
ATOM 1731 C C . PRO A 1 219 ? -18.630 -4.976 -2.257 1.00 92.69 219 PRO A C 1
ATOM 1733 O O . PRO A 1 219 ? -19.693 -5.431 -2.686 1.00 92.69 219 PRO A O 1
ATOM 1736 N N . LEU A 1 220 ? -17.904 -5.615 -1.331 1.00 89.69 220 LEU A N 1
ATOM 1737 C CA . LEU A 1 220 ? -18.191 -6.996 -0.915 1.00 89.69 220 LEU A CA 1
ATOM 1738 C C . LEU A 1 220 ? -19.610 -7.194 -0.376 1.00 89.69 220 LEU A C 1
ATOM 1740 O O . LEU A 1 220 ? -20.152 -8.283 -0.518 1.00 89.69 220 LEU A O 1
ATOM 1744 N N . THR A 1 221 ? -20.211 -6.169 0.232 1.00 92.38 221 THR A N 1
ATOM 1745 C CA . THR A 1 221 ? -21.530 -6.251 0.879 1.00 92.38 221 THR A CA 1
ATOM 1746 C C . THR A 1 221 ? -22.707 -5.937 -0.041 1.00 92.38 221 THR A C 1
ATOM 1748 O O . THR A 1 221 ? -23.849 -6.151 0.359 1.00 92.38 221 THR A O 1
ATOM 1751 N N . ALA A 1 222 ? -22.451 -5.414 -1.244 1.00 92.81 222 ALA A N 1
ATOM 1752 C CA . ALA A 1 222 ? -23.498 -4.978 -2.171 1.00 92.81 222 ALA A CA 1
ATOM 1753 C C . ALA A 1 222 ? -23.381 -5.591 -3.578 1.00 92.81 222 ALA A C 1
ATOM 1755 O O . ALA A 1 222 ? -24.300 -5.428 -4.376 1.00 92.81 222 ALA A O 1
ATOM 1756 N N . GLY A 1 223 ? -22.288 -6.299 -3.879 1.00 91.88 223 GLY A N 1
ATOM 1757 C CA . GLY A 1 223 ? -22.148 -7.127 -5.076 1.00 91.88 223 GLY A CA 1
ATOM 1758 C C . GLY A 1 223 ? -22.674 -8.548 -4.857 1.00 91.88 223 GLY A C 1
ATOM 1759 O O . GLY A 1 223 ? -23.782 -8.755 -4.364 1.00 91.88 223 GLY A O 1
ATOM 1760 N N . GLU A 1 224 ? -21.847 -9.540 -5.181 1.00 91.56 224 GLU A N 1
ATOM 1761 C CA . GLU A 1 224 ? -22.200 -10.968 -5.138 1.00 91.56 224 GLU A CA 1
ATOM 1762 C C . GLU A 1 224 ? -22.739 -11.434 -3.773 1.00 91.56 224 GLU A C 1
ATOM 1764 O O . GLU A 1 224 ? -23.630 -12.279 -3.715 1.00 91.56 224 GLU A O 1
ATOM 1769 N N . ASN A 1 225 ? -22.283 -10.833 -2.665 1.00 93.62 225 ASN A N 1
ATOM 1770 C CA . ASN A 1 225 ? -22.737 -11.213 -1.322 1.00 93.62 225 ASN A CA 1
ATOM 1771 C C . ASN A 1 225 ? -23.945 -10.412 -0.803 1.00 93.62 225 ASN A C 1
ATOM 1773 O O . ASN A 1 225 ? -24.311 -10.575 0.363 1.00 93.62 225 ASN A O 1
ATOM 1777 N N . ALA A 1 226 ? -24.587 -9.555 -1.608 1.00 95.81 226 ALA A N 1
ATOM 1778 C CA . ALA A 1 226 ? -25.655 -8.664 -1.131 1.00 95.81 226 ALA A CA 1
ATOM 1779 C C . ALA A 1 226 ? -26.808 -9.408 -0.433 1.00 95.81 226 ALA A C 1
ATOM 1781 O O . ALA A 1 226 ? -27.266 -9.007 0.641 1.00 95.81 226 ALA A O 1
ATOM 1782 N N . ALA A 1 227 ? -27.258 -10.526 -1.011 1.00 94.38 227 ALA A N 1
ATOM 1783 C CA . ALA A 1 227 ? -28.328 -11.339 -0.437 1.00 94.38 227 ALA A CA 1
ATOM 1784 C C . ALA A 1 227 ? -27.922 -11.961 0.910 1.00 94.38 227 ALA A C 1
ATOM 1786 O O . ALA A 1 227 ? -28.701 -11.929 1.865 1.00 94.38 227 ALA A O 1
ATOM 1787 N N . ALA A 1 228 ? -26.689 -12.469 1.006 1.00 91.88 228 ALA A N 1
ATOM 1788 C CA . ALA A 1 228 ? -26.154 -13.050 2.233 1.00 91.88 228 ALA A CA 1
ATOM 1789 C C . ALA A 1 228 ? -26.027 -11.993 3.341 1.00 91.88 228 ALA A C 1
ATOM 1791 O O . ALA A 1 228 ? -26.498 -12.218 4.456 1.00 91.88 228 ALA A O 1
ATOM 1792 N N . PHE A 1 229 ? -25.492 -10.810 3.020 1.00 93.44 229 PHE A N 1
ATOM 1793 C CA . PHE A 1 229 ? -25.391 -9.690 3.962 1.00 93.44 229 PHE A CA 1
ATOM 1794 C C . PHE A 1 229 ? -26.762 -9.217 4.455 1.00 93.44 229 PHE A C 1
ATOM 1796 O O . PHE A 1 229 ? -26.957 -9.042 5.660 1.00 93.44 229 PHE A O 1
ATOM 1803 N N . LYS A 1 230 ? -27.742 -9.069 3.552 1.00 94.81 230 LYS A N 1
ATOM 1804 C CA . LYS A 1 230 ? -29.116 -8.705 3.929 1.00 94.81 230 LYS A CA 1
ATOM 1805 C C . LYS A 1 230 ? -29.737 -9.750 4.856 1.00 94.81 230 LYS A C 1
ATOM 1807 O O . LYS A 1 230 ? -30.392 -9.389 5.831 1.00 94.81 230 LYS A O 1
ATOM 1812 N N . LYS A 1 231 ? -29.530 -11.040 4.575 1.00 92.06 231 LYS A N 1
ATOM 1813 C CA . LYS A 1 231 ? -30.059 -12.125 5.409 1.00 92.06 231 LYS A CA 1
ATOM 1814 C C . LYS A 1 231 ? -29.413 -12.130 6.793 1.00 92.06 231 LYS A C 1
ATOM 1816 O O . LYS A 1 231 ? -30.146 -12.176 7.778 1.00 92.06 231 LYS A O 1
ATOM 1821 N N . ALA A 1 232 ? -28.086 -12.022 6.861 1.00 92.19 232 ALA A N 1
ATOM 1822 C CA . ALA A 1 232 ? -27.302 -12.012 8.096 1.00 92.19 232 ALA A CA 1
ATOM 1823 C C . ALA A 1 232 ? -27.800 -10.977 9.121 1.00 92.19 232 ALA A C 1
ATOM 1825 O O . ALA A 1 232 ? -27.877 -11.280 10.309 1.00 92.19 232 ALA A O 1
ATOM 1826 N N . ALA A 1 233 ? -28.217 -9.792 8.662 1.00 92.31 233 ALA A N 1
ATOM 1827 C CA . ALA A 1 233 ? -28.753 -8.735 9.524 1.00 92.31 233 ALA A CA 1
ATOM 1828 C C . ALA A 1 233 ? -30.098 -9.084 10.197 1.00 92.31 233 ALA A C 1
ATOM 1830 O O . ALA A 1 233 ? -30.462 -8.473 11.196 1.00 92.31 233 ALA A O 1
ATOM 1831 N N . THR A 1 234 ? -30.842 -10.054 9.655 1.00 94.81 234 THR A N 1
ATOM 1832 C CA . THR A 1 234 ? -32.163 -10.477 10.162 1.00 94.81 234 THR A CA 1
ATOM 1833 C C . THR A 1 234 ? -32.119 -11.779 10.961 1.00 94.81 234 THR A C 1
ATOM 1835 O O . THR A 1 234 ? -33.144 -12.223 11.474 1.00 94.81 234 THR A O 1
ATOM 1838 N N . LEU A 1 235 ? -30.954 -12.430 11.034 1.00 91.44 235 LEU A N 1
ATOM 1839 C CA . LEU A 1 235 ? -30.805 -13.697 11.739 1.00 91.44 235 LEU A CA 1
ATOM 1840 C C . LEU A 1 235 ? -30.718 -13.465 13.248 1.00 91.44 235 LEU A C 1
ATOM 1842 O O . LEU A 1 235 ? -29.919 -12.660 13.727 1.00 91.44 235 LEU A O 1
ATOM 1846 N N . LYS A 1 236 ? -31.489 -14.242 14.011 1.00 92.62 236 LYS A N 1
ATOM 1847 C CA . LYS A 1 236 ? -31.279 -14.386 15.449 1.00 92.62 236 LYS A CA 1
ATOM 1848 C C . LYS A 1 236 ? -30.117 -15.351 15.667 1.00 92.62 236 LYS A C 1
ATOM 1850 O O . LYS A 1 236 ? -30.294 -16.560 15.739 1.00 92.62 236 LYS A O 1
ATOM 1855 N N . TRP A 1 237 ? -28.906 -14.802 15.722 1.00 91.12 237 TRP A N 1
ATOM 1856 C CA . TRP A 1 237 ? -27.664 -15.580 15.800 1.00 91.12 237 TRP A CA 1
ATOM 1857 C C . TRP A 1 237 ? -27.611 -16.563 16.973 1.00 91.12 237 TRP A C 1
ATOM 1859 O O . TRP A 1 237 ? -26.975 -17.602 16.852 1.00 91.12 237 TRP A O 1
ATOM 1869 N N . SER A 1 238 ? -28.312 -16.279 18.073 1.00 92.94 238 SER A N 1
ATOM 1870 C CA . SER A 1 238 ? -28.401 -17.182 19.224 1.00 92.94 238 SER A CA 1
ATOM 1871 C C . SER A 1 238 ? -29.171 -18.478 18.957 1.00 92.94 238 SER A C 1
ATOM 1873 O O . SER A 1 238 ? -29.030 -19.416 19.735 1.00 92.94 238 SER A O 1
ATOM 1875 N N . ASP A 1 239 ? -29.935 -18.562 17.864 1.00 90.69 239 ASP A N 1
ATOM 1876 C CA . ASP A 1 239 ? -30.610 -19.799 17.453 1.00 90.69 239 ASP A CA 1
ATOM 1877 C C . ASP A 1 239 ? -29.650 -20.774 16.739 1.00 90.69 239 ASP A C 1
ATOM 1879 O O . ASP A 1 239 ? -29.990 -21.936 16.526 1.00 90.69 239 ASP A O 1
ATOM 1883 N N . TYR A 1 240 ? -28.439 -20.329 16.383 1.00 86.38 240 TYR A N 1
ATOM 1884 C CA . TYR A 1 240 ? -27.450 -21.131 15.665 1.00 86.38 240 TYR A CA 1
ATOM 1885 C C . TYR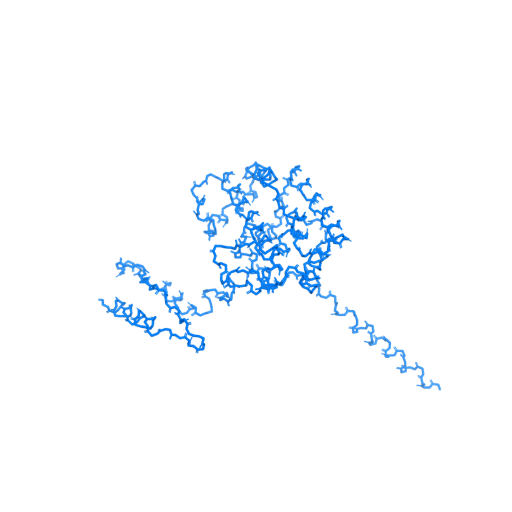 A 1 240 ? -26.286 -21.503 16.584 1.00 86.38 240 TYR A C 1
ATOM 1887 O O . TYR A 1 240 ? -25.575 -20.641 17.096 1.00 86.38 240 TYR A O 1
ATOM 1895 N N . LYS A 1 241 ? -26.028 -22.808 16.739 1.00 88.31 241 LYS A N 1
ATOM 1896 C CA . LYS A 1 241 ? -24.876 -23.314 17.512 1.00 88.31 241 LYS A CA 1
ATOM 1897 C C . LYS A 1 241 ? -23.527 -22.854 16.938 1.00 88.31 241 LYS A C 1
ATOM 1899 O O . LYS A 1 241 ? -22.560 -22.711 17.682 1.00 88.31 241 LYS A O 1
ATOM 1904 N N . TYR A 1 242 ? -23.463 -22.641 15.624 1.00 88.31 242 TYR A N 1
ATOM 1905 C CA . TYR A 1 242 ? -22.265 -22.219 14.901 1.00 88.31 242 TYR A CA 1
ATOM 1906 C C . TYR A 1 242 ? -22.573 -20.996 14.033 1.00 88.31 242 TYR A C 1
ATOM 1908 O O . TYR A 1 242 ? -23.619 -20.938 13.393 1.00 88.31 242 TYR A O 1
ATOM 1916 N N . SER A 1 243 ? -21.645 -20.037 13.978 1.00 86.62 243 SER A N 1
ATOM 1917 C CA . SER A 1 243 ? -21.786 -18.806 13.186 1.00 86.62 243 SER A CA 1
ATOM 1918 C C . SER A 1 243 ? -21.427 -18.976 11.707 1.00 86.62 243 SER A C 1
ATOM 1920 O O . SER A 1 243 ? -21.792 -18.132 10.891 1.00 86.62 243 SER A O 1
ATOM 1922 N N . MET A 1 244 ? -20.714 -20.048 11.346 1.00 89.62 244 MET A N 1
ATOM 1923 C CA . MET A 1 244 ? -20.320 -20.333 9.968 1.00 89.62 244 MET A CA 1
ATOM 1924 C C . MET A 1 244 ? -20.120 -21.829 9.714 1.00 89.62 244 MET A C 1
ATOM 1926 O O . MET A 1 244 ? -19.745 -22.582 10.613 1.00 89.62 244 MET A O 1
ATOM 1930 N N . ILE A 1 245 ? -20.288 -22.226 8.452 1.00 88.62 245 ILE A N 1
ATOM 1931 C CA . ILE A 1 245 ? -19.775 -23.486 7.908 1.00 88.62 245 ILE A CA 1
ATOM 1932 C C . ILE A 1 245 ? -18.589 -23.121 7.017 1.00 88.62 245 ILE A C 1
ATOM 1934 O O . ILE A 1 245 ? -18.762 -22.459 5.995 1.00 88.62 245 ILE A O 1
ATOM 1938 N N . LEU A 1 246 ? -17.382 -23.526 7.412 1.00 91.06 246 LEU A N 1
ATOM 1939 C CA . LEU A 1 246 ? -16.180 -23.296 6.615 1.00 91.06 246 LEU A CA 1
ATOM 1940 C C . LEU A 1 246 ? -16.028 -24.408 5.576 1.00 91.06 246 LEU A C 1
ATOM 1942 O O . LEU A 1 246 ? -15.881 -25.577 5.931 1.00 91.06 246 LEU A O 1
ATOM 1946 N N . VAL A 1 247 ? -16.020 -24.029 4.300 1.00 91.88 247 VAL A N 1
ATOM 1947 C CA . VAL A 1 247 ? -15.786 -24.942 3.177 1.00 91.88 247 VAL A CA 1
ATOM 1948 C C . VAL A 1 247 ? -14.443 -24.588 2.543 1.00 91.88 247 VAL A C 1
ATOM 1950 O O . VAL A 1 247 ? -14.347 -23.560 1.874 1.00 91.88 247 VAL A O 1
ATOM 1953 N N . PRO A 1 248 ? -13.387 -25.394 2.744 1.00 89.00 248 PRO A N 1
ATOM 1954 C CA . PRO A 1 248 ? -12.109 -25.152 2.092 1.00 89.00 248 PRO A CA 1
ATOM 1955 C C . PRO A 1 248 ? -12.264 -25.235 0.573 1.00 89.00 248 PRO A C 1
ATOM 1957 O O . PRO A 1 248 ? -12.725 -26.255 0.045 1.00 89.00 248 PRO A O 1
ATOM 1960 N N . GLY A 1 249 ? -11.855 -24.177 -0.126 1.00 86.94 249 GLY A N 1
ATOM 1961 C CA . GLY A 1 249 ? -11.889 -24.130 -1.584 1.00 86.94 249 GLY A CA 1
ATOM 1962 C C . GLY A 1 249 ? -11.064 -25.251 -2.223 1.00 86.94 249 GLY A C 1
ATOM 1963 O O . GLY A 1 249 ? -10.083 -25.735 -1.653 1.00 86.94 249 GLY A O 1
ATOM 1964 N N . LEU A 1 250 ? -11.485 -25.676 -3.411 1.00 90.88 250 LEU A N 1
ATOM 1965 C CA . LEU A 1 250 ? -10.699 -26.513 -4.311 1.00 90.88 250 LEU A CA 1
ATOM 1966 C C . LEU A 1 250 ? -10.931 -26.003 -5.729 1.00 90.88 250 LEU A C 1
ATOM 1968 O O . LEU A 1 250 ? -12.039 -26.107 -6.257 1.00 90.88 250 LEU A O 1
ATOM 1972 N N . GLY A 1 251 ? -9.899 -25.371 -6.279 1.00 87.94 251 GLY A N 1
ATOM 1973 C CA . GLY A 1 251 ? -9.907 -24.877 -7.647 1.00 87.94 251 GLY A CA 1
ATOM 1974 C C . GLY A 1 251 ? -9.605 -25.999 -8.643 1.00 87.94 251 GLY A C 1
ATOM 1975 O O . GLY A 1 251 ? -9.040 -27.021 -8.260 1.00 87.94 251 GLY A O 1
ATOM 1976 N N . PRO A 1 252 ? -9.993 -25.829 -9.913 1.00 88.12 252 PRO A N 1
ATOM 1977 C CA . PRO A 1 252 ? -9.624 -26.757 -10.969 1.00 88.12 252 PRO A CA 1
ATOM 1978 C C . PRO A 1 252 ? -8.141 -26.611 -11.336 1.00 88.12 252 PRO A C 1
ATOM 1980 O O . PRO A 1 252 ? -7.662 -25.504 -11.562 1.00 88.12 252 PRO A O 1
ATOM 1983 N N . GLU A 1 253 ? -7.438 -27.735 -11.473 1.00 84.56 253 GLU A N 1
ATOM 1984 C CA . GLU A 1 253 ? -6.036 -27.775 -11.939 1.00 84.56 253 GLU A CA 1
ATOM 1985 C C . GLU A 1 253 ? -5.921 -27.766 -13.475 1.00 84.56 253 GLU A C 1
ATOM 1987 O O . GLU A 1 253 ? -4.848 -27.578 -14.043 1.00 84.56 253 GLU A O 1
ATOM 1992 N N . THR A 1 254 ? -7.033 -28.008 -14.174 1.00 87.50 254 THR A N 1
ATOM 1993 C CA . THR A 1 254 ? -7.070 -28.098 -15.639 1.00 87.50 254 THR A CA 1
ATOM 1994 C C . THR A 1 254 ? -7.554 -26.782 -16.250 1.00 87.50 254 THR A C 1
ATOM 1996 O O . THR A 1 254 ? -8.667 -26.346 -15.934 1.00 87.50 254 THR A O 1
ATOM 1999 N N . PRO A 1 255 ? -6.786 -26.166 -17.170 1.00 83.56 255 PRO A N 1
ATOM 2000 C CA . PRO A 1 255 ? -7.227 -24.978 -17.893 1.00 83.56 255 PRO A CA 1
ATOM 2001 C C . PRO A 1 255 ? -8.583 -25.183 -18.582 1.00 83.56 255 PRO A C 1
ATOM 2003 O O . PRO A 1 255 ? -8.838 -26.218 -19.192 1.00 83.56 255 PRO A O 1
ATOM 2006 N N . GLY A 1 256 ? -9.465 -24.187 -18.490 1.00 88.69 256 GLY A N 1
ATOM 2007 C CA . GLY A 1 256 ? -10.806 -24.227 -19.090 1.00 88.69 256 GLY A CA 1
ATOM 2008 C C . GLY A 1 256 ? -11.873 -24.942 -18.252 1.00 88.69 256 GLY A C 1
ATOM 2009 O O . GLY A 1 256 ? -13.065 -24.767 -18.514 1.00 88.69 256 GLY A O 1
ATOM 2010 N N . VAL A 1 257 ? -11.493 -25.678 -17.204 1.00 90.62 257 VAL A N 1
ATOM 2011 C CA . VAL A 1 257 ? -12.451 -26.200 -16.222 1.00 90.62 257 VAL A CA 1
ATOM 2012 C C . VAL A 1 257 ? -12.815 -25.074 -15.258 1.00 90.62 257 VAL A C 1
ATOM 2014 O O . VAL A 1 257 ? -11.942 -24.425 -14.696 1.00 90.62 257 VAL A O 1
ATOM 2017 N N . ARG A 1 258 ? -14.116 -24.808 -15.087 1.00 87.75 258 ARG A N 1
ATOM 2018 C CA . ARG A 1 258 ? -14.609 -23.700 -14.244 1.00 87.75 258 ARG A CA 1
ATOM 2019 C C . ARG A 1 258 ? -14.810 -24.078 -12.777 1.00 87.75 258 ARG A C 1
ATOM 2021 O O . ARG A 1 258 ? -14.724 -23.211 -11.917 1.00 87.75 258 ARG A O 1
ATOM 2028 N N . LEU A 1 259 ? -15.104 -25.345 -12.496 1.00 88.62 259 LEU A N 1
ATOM 2029 C CA . LEU A 1 259 ? -15.356 -25.852 -11.150 1.00 88.62 259 LEU A CA 1
ATOM 2030 C C . LEU A 1 259 ? -14.769 -27.253 -11.023 1.00 88.62 259 LEU A C 1
ATOM 2032 O O . LEU A 1 259 ? -15.081 -28.130 -11.829 1.00 88.62 259 LEU A O 1
ATOM 2036 N N . ASP A 1 260 ? -13.934 -27.457 -10.009 1.00 93.69 260 ASP A N 1
ATOM 2037 C CA . ASP A 1 260 ? -13.421 -28.780 -9.684 1.00 93.69 260 ASP A CA 1
ATOM 2038 C C . ASP A 1 260 ? -14.547 -29.682 -9.153 1.00 93.69 260 ASP A C 1
ATOM 2040 O O . ASP A 1 260 ? -15.355 -29.269 -8.316 1.00 93.69 260 ASP A O 1
ATOM 2044 N N . SER A 1 261 ? -14.599 -30.932 -9.618 1.00 92.94 261 SER A N 1
ATOM 2045 C CA . SER A 1 261 ? -15.654 -31.877 -9.221 1.00 92.94 261 SER A CA 1
ATOM 2046 C C . SER A 1 261 ? -15.648 -32.196 -7.721 1.00 92.94 261 SER A C 1
ATOM 2048 O O . SER A 1 261 ? -16.707 -32.374 -7.117 1.00 92.94 261 SER A O 1
ATOM 2050 N N . ASN A 1 262 ? -14.476 -32.232 -7.086 1.00 94.00 262 ASN A N 1
ATOM 2051 C CA . ASN A 1 262 ? -14.361 -32.403 -5.643 1.00 94.00 262 ASN A CA 1
ATOM 2052 C C . ASN A 1 262 ? -14.639 -31.085 -4.909 1.00 94.00 262 ASN A C 1
ATOM 2054 O O . ASN A 1 262 ? -15.177 -31.119 -3.803 1.00 94.00 262 ASN A O 1
ATOM 2058 N N . GLY A 1 263 ? -14.357 -29.935 -5.530 1.00 94.12 263 GLY A N 1
ATOM 2059 C CA . GLY A 1 263 ? -14.835 -28.629 -5.066 1.00 94.12 263 GLY A CA 1
ATOM 2060 C C . GLY A 1 263 ? -16.363 -28.583 -4.958 1.00 94.12 263 GLY A C 1
ATOM 2061 O O . GLY A 1 263 ? -16.892 -28.220 -3.908 1.00 94.12 263 GLY A O 1
ATOM 2062 N N . ALA A 1 264 ? -17.072 -29.059 -5.986 1.00 93.12 264 ALA A N 1
ATOM 2063 C CA . ALA A 1 264 ? -18.533 -29.176 -5.972 1.00 93.12 264 ALA A CA 1
ATOM 2064 C C . ALA A 1 264 ? -19.034 -30.089 -4.836 1.00 93.12 264 ALA A C 1
ATOM 2066 O O . ALA A 1 264 ? -19.868 -29.674 -4.032 1.00 93.12 264 ALA A O 1
ATOM 2067 N N . LYS A 1 265 ? -18.442 -31.283 -4.680 1.00 94.81 265 LYS A N 1
ATOM 2068 C CA . LYS A 1 265 ? -18.799 -32.223 -3.597 1.00 94.81 265 LYS A CA 1
ATOM 2069 C C . LYS A 1 265 ? -18.607 -31.633 -2.192 1.00 94.81 265 LYS A C 1
ATOM 2071 O O . LYS A 1 265 ? -19.366 -31.958 -1.272 1.00 94.81 265 LYS A O 1
ATOM 2076 N N . ARG A 1 266 ? -17.599 -30.772 -1.993 1.00 94.94 266 ARG A N 1
ATOM 2077 C CA . ARG A 1 266 ? -17.398 -30.055 -0.719 1.00 94.94 266 ARG A CA 1
ATOM 2078 C C . ARG A 1 266 ? -18.543 -29.080 -0.443 1.00 94.94 266 ARG A C 1
ATOM 2080 O O . ARG A 1 266 ? -19.033 -29.041 0.685 1.00 94.94 266 ARG A O 1
ATOM 2087 N N . CYS A 1 267 ? -19.000 -28.348 -1.459 1.00 92.88 267 CYS A N 1
ATOM 2088 C CA . CYS A 1 267 ? -20.168 -27.473 -1.347 1.00 92.88 267 CYS A CA 1
ATOM 2089 C C . CYS A 1 267 ? -21.443 -28.267 -1.026 1.00 92.88 267 CYS A C 1
ATOM 2091 O O . CYS A 1 267 ? -22.176 -27.883 -0.114 1.00 92.88 267 CYS A O 1
ATOM 2093 N N . ASP A 1 268 ? -21.667 -29.407 -1.687 1.00 93.75 268 ASP A N 1
ATOM 2094 C CA . ASP A 1 268 ? -22.822 -30.276 -1.410 1.00 93.75 268 ASP A CA 1
ATOM 2095 C C . ASP A 1 268 ? -22.829 -30.754 0.048 1.00 93.75 268 ASP A C 1
ATOM 2097 O O . ASP A 1 268 ? -23.846 -30.686 0.742 1.00 93.75 268 ASP A O 1
ATOM 2101 N N . SER A 1 269 ? -21.659 -31.157 0.554 1.00 93.25 269 SER A N 1
ATOM 2102 C CA . SER A 1 269 ? -21.491 -31.572 1.952 1.00 93.25 269 SER A CA 1
ATOM 2103 C C . SER A 1 269 ? -21.832 -30.444 2.932 1.00 93.25 269 SER A C 1
ATOM 2105 O O . SER A 1 269 ? -22.441 -30.685 3.977 1.00 93.25 269 SER A O 1
ATOM 2107 N N . ALA A 1 270 ? -21.482 -29.201 2.598 1.00 92.69 270 ALA A N 1
ATOM 2108 C CA . ALA A 1 270 ? -21.811 -28.032 3.406 1.00 92.69 270 ALA A CA 1
ATOM 2109 C C . ALA A 1 270 ? -23.316 -27.735 3.418 1.00 92.69 270 ALA A C 1
ATOM 2111 O O . ALA A 1 270 ? -23.861 -27.400 4.469 1.00 92.69 270 ALA A O 1
ATOM 2112 N N . VAL A 1 271 ? -24.008 -27.920 2.288 1.00 91.88 271 VAL A N 1
ATOM 2113 C CA . VAL A 1 271 ? -25.470 -27.764 2.205 1.00 91.88 271 VAL A CA 1
ATOM 2114 C C . VAL A 1 271 ? -26.188 -28.790 3.079 1.00 91.88 271 VAL A C 1
ATOM 2116 O O . VAL A 1 271 ? -27.144 -28.435 3.767 1.00 91.88 271 VAL A O 1
ATOM 2119 N N . VAL A 1 272 ? -25.717 -30.042 3.108 1.00 92.25 272 VAL A N 1
ATOM 2120 C CA . VAL A 1 272 ? -26.264 -31.070 4.011 1.00 92.25 272 VAL A CA 1
ATOM 2121 C C . VAL A 1 272 ? -26.109 -30.642 5.472 1.00 92.25 272 VAL A C 1
ATOM 2123 O O . VAL A 1 272 ? -27.068 -30.723 6.232 1.00 92.25 272 VAL A O 1
ATOM 2126 N N . ARG A 1 273 ? -24.935 -30.121 5.857 1.00 87.25 273 ARG A N 1
ATOM 2127 C CA . ARG A 1 273 ? -24.684 -29.612 7.219 1.00 87.25 273 ARG A CA 1
ATOM 2128 C C . ARG A 1 273 ? -25.503 -28.369 7.563 1.00 87.25 273 ARG A C 1
ATOM 2130 O O . ARG A 1 273 ? -25.844 -28.196 8.720 1.00 87.25 273 ARG A O 1
ATOM 2137 N N . TYR A 1 274 ? -25.800 -27.516 6.585 1.00 83.75 274 TYR A N 1
ATOM 2138 C CA . TYR A 1 274 ? -26.627 -26.322 6.776 1.00 83.75 274 TYR A CA 1
ATOM 2139 C C . TYR A 1 274 ? -28.102 -26.654 7.035 1.00 83.75 274 TYR A C 1
ATOM 2141 O O . TYR A 1 274 ? -28.792 -25.898 7.710 1.00 83.75 274 TYR A O 1
ATOM 2149 N N . ARG A 1 275 ? -28.594 -27.761 6.464 1.00 84.44 275 ARG A N 1
ATOM 2150 C CA . ARG A 1 275 ? -29.996 -28.193 6.573 1.00 84.44 275 ARG A CA 1
ATOM 2151 C C . ARG A 1 275 ? -30.287 -29.089 7.783 1.00 84.44 275 ARG A C 1
ATOM 2153 O O . ARG A 1 275 ? -31.462 -29.305 8.061 1.00 84.44 275 ARG A O 1
ATOM 2160 N N . ALA A 1 276 ? -29.252 -29.652 8.406 1.00 78.62 276 ALA A N 1
ATOM 2161 C CA . ALA A 1 276 ? -29.346 -30.546 9.562 1.00 78.62 276 ALA A CA 1
ATOM 2162 C C . ALA A 1 276 ? -29.493 -29.759 10.868 1.00 78.62 276 ALA A C 1
ATOM 2164 O O . ALA A 1 276 ? -30.271 -30.222 11.728 1.00 78.62 276 ALA A O 1
#

Sequence (276 aa):
MKKMKYQAFRIIAGWLLLVMVSVNVFAQSKTEKLLLKKNFYLLYLLEQGGIKPAGQSCESLGKRLREDAKKAVATCGEAACFSNAVQFKEEEIDAVGKELSMQSLKPVWKKLIGQLKASGAYSLFAADPDSAFIRKVWQQDATGVNYILATYVEGRSPIYPKIDSISFAKNDTKFRGEMANSIFRQLPKRNVPFYNIPLHLALDALQVNGRDEAIRYEPLTAGENAAAFKKAATLKWSDYKYSMILVPGLGPETPGVRLDSNGAKRCDSAVVRYRA

Foldseek 3Di:
DPPVVVVVVVVVVVVVVVPPPPPPPPDDDPLLLLVCCQQQVLVSCCVVVVPAQDDPLQVVLLVQQLVLLVVCLVDPQWQLSNLVSRADDPVSLQVSLQSLLVVCVDPSNVVSLVVVLVVCSCVVCNPPDSSNSSSVSSSSSSVSLSVLSCFQRVQPQDPDNVPRGHPDDGNPPVSSVQLSVQSVSCNVDPPDGSNRSSSSSSSSSCVVRVVSVSPPCPPVCVGPCVVVNVVLV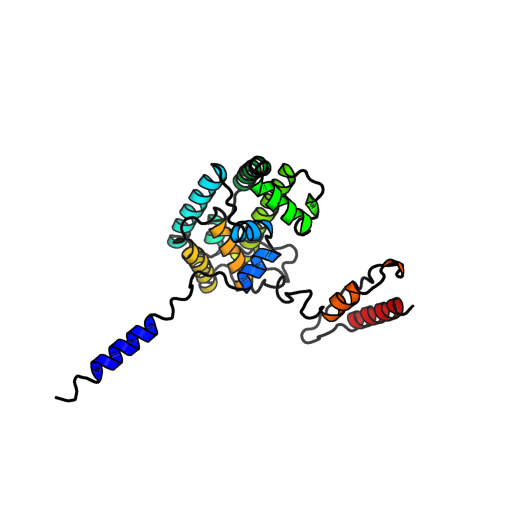VDPCVVDPDPDDDQDADADPDPPDGHDPVRVVSVVVSVVVVVD

pLDDT: mean 89.36, std 16.02, range [35.59, 98.88]

Radius of gyration: 24.48 Å; Cα contacts (8 Å, |Δi|>4): 250; chains: 1; bounding box: 52×72×72 Å